Protein AF-A0A8J4YIJ4-F1 (afdb_monomer)

Sequence (238 aa):
MELILASAFKATFGDATSGPDVQLFKRFQKKWPTLIKANATIINDPRLADHDEWKRTTLEALAKAAAMTRDDYRELAELTAKAIKGEVPTTFRKPGAHHYARWMAKAIYTLKMTMFKNEFELTPRELRSLQEMSVFIILIYARAWFEAPLAADAPFNDLTLFHDLHKYRDLNSKISEATVKTFKRHFWYLGTDLVGLALFSDKVTIEEKTKMVEKLAMTRTSTRAMDDSTPRSFFGPL

Nearest PDB structures (foldseek):
  3ugo-assembly1_A  TM=1.774E-01  e=1.409E+00  Thermus aquaticus
  1fyh-assembly2_D  TM=1.716E-01  e=1.936E+00  Homo sapiens
  6n6q-assembly4_D  TM=2.099E-01  e=7.563E+00  Mycobacterium phage Adler
  5i20-assembly4_D  TM=1.631E-01  e=5.759E+00  Ancylobacter novellus DSM 506

Secondary structure (DSSP, 8-state):
-HHHHHHHHHHHH---SS-SHHHHHHHHHHHGGG--GGG------HHHHT-HHHHHHHHHHHHHGGG---HHHHHHHHHHHHHHHT---SS-PPP----TT-HHHHHHHHHHHHHTTTTS---HHHHHHHHHHHHHIIIIIHHHHHHTT-TTTHHHHHHHHHHHHHHGGGT-HHHHHHHHHHHHTTGGGSSHHHHGGGGG-TTS-HHHHHHHHHHHHHHHHHHHHHHTTS--------

Radius of gyration: 22.29 Å; Cα contacts (8 Å, |Δi|>4): 229; chains: 1; bounding box: 71×52×52 Å

Structure (mmCIF, N/CA/C/O backbone):
data_AF-A0A8J4YIJ4-F1
#
_entry.id   AF-A0A8J4YIJ4-F1
#
loop_
_atom_site.group_PDB
_atom_site.id
_atom_site.type_symbol
_atom_site.label_atom_id
_atom_site.label_alt_id
_atom_site.label_comp_id
_atom_site.label_asym_id
_atom_site.label_entity_id
_atom_site.label_seq_id
_atom_site.pdbx_PDB_ins_code
_atom_site.Cartn_x
_atom_site.Cartn_y
_atom_site.Cartn_z
_atom_site.occupancy
_atom_site.B_iso_or_equiv
_atom_site.auth_seq_id
_atom_site.auth_comp_id
_atom_site.auth_asym_id
_atom_site.auth_atom_id
_atom_site.pdbx_PDB_model_num
ATOM 1 N N . MET A 1 1 ? -10.452 5.029 0.294 1.00 85.25 1 MET A N 1
ATOM 2 C CA . MET A 1 1 ? -9.082 4.528 0.019 1.00 85.25 1 MET A CA 1
ATOM 3 C C . MET A 1 1 ? -8.429 5.103 -1.237 1.00 85.25 1 MET A C 1
ATOM 5 O O . MET A 1 1 ? -7.248 5.424 -1.195 1.00 85.25 1 MET A O 1
ATOM 9 N N . GLU A 1 2 ? -9.156 5.291 -2.339 1.00 89.25 2 GLU A N 1
ATOM 10 C CA . GLU A 1 2 ? -8.593 5.815 -3.602 1.00 89.25 2 GLU A CA 1
ATOM 11 C C . GLU A 1 2 ? -7.877 7.169 -3.447 1.00 89.25 2 GLU A C 1
ATOM 13 O O . GLU A 1 2 ? -6.775 7.369 -3.958 1.00 89.25 2 GLU A O 1
ATOM 18 N N . LEU A 1 3 ? -8.479 8.083 -2.678 1.00 90.75 3 LEU A N 1
ATOM 19 C CA . LEU A 1 3 ? -7.946 9.425 -2.424 1.00 90.75 3 LEU A CA 1
ATOM 20 C C . LEU A 1 3 ? -6.651 9.403 -1.604 1.00 90.75 3 LEU A C 1
ATOM 22 O O . LEU A 1 3 ? -5.783 10.247 -1.812 1.00 90.75 3 LEU A O 1
ATOM 26 N N . ILE A 1 4 ? -6.487 8.410 -0.727 1.00 93.12 4 ILE A N 1
ATOM 27 C CA . ILE A 1 4 ? -5.262 8.222 0.057 1.00 93.12 4 ILE A CA 1
ATOM 28 C C . ILE A 1 4 ? -4.112 7.827 -0.867 1.00 93.12 4 ILE A C 1
ATOM 30 O O . ILE A 1 4 ? -3.078 8.490 -0.861 1.00 93.12 4 ILE A O 1
ATOM 34 N N . LEU A 1 5 ? -4.319 6.834 -1.740 1.00 93.81 5 LEU A N 1
ATOM 35 C CA . LEU A 1 5 ? -3.316 6.456 -2.738 1.00 93.81 5 LEU A CA 1
ATOM 36 C C . LEU A 1 5 ? -2.996 7.615 -3.682 1.00 93.81 5 LEU A C 1
ATOM 38 O O . LEU A 1 5 ? -1.833 7.856 -3.988 1.00 93.81 5 LEU A O 1
ATOM 42 N N . ALA A 1 6 ? -4.016 8.340 -4.147 1.00 91.88 6 ALA A N 1
ATOM 43 C CA . ALA A 1 6 ? -3.824 9.482 -5.032 1.00 91.88 6 ALA A CA 1
ATOM 44 C C . ALA A 1 6 ? -3.011 10.600 -4.364 1.00 91.88 6 ALA A C 1
ATOM 46 O O . ALA A 1 6 ? -2.149 11.183 -5.019 1.00 91.88 6 ALA A O 1
ATOM 47 N N . SER A 1 7 ? -3.256 10.868 -3.080 1.00 93.50 7 SER A N 1
ATOM 48 C CA . SER A 1 7 ? -2.512 11.858 -2.304 1.00 93.50 7 SER A CA 1
ATOM 49 C C . SER A 1 7 ? -1.061 11.440 -2.071 1.00 93.50 7 SER A C 1
ATOM 51 O O . SER A 1 7 ? -0.159 12.227 -2.348 1.00 93.50 7 SER A O 1
ATOM 53 N N . ALA A 1 8 ? -0.825 10.187 -1.661 1.00 9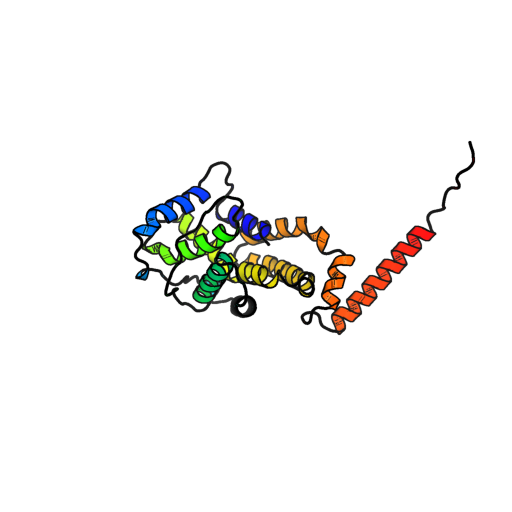5.12 8 ALA A N 1
ATOM 54 C CA . ALA A 1 8 ? 0.522 9.630 -1.532 1.00 95.12 8 ALA A CA 1
ATOM 55 C C . ALA A 1 8 ? 1.284 9.728 -2.859 1.00 95.12 8 ALA A C 1
ATOM 57 O O . ALA A 1 8 ? 2.383 10.266 -2.916 1.00 95.12 8 ALA A O 1
ATOM 58 N N . PHE A 1 9 ? 0.645 9.315 -3.952 1.00 92.50 9 PHE A N 1
ATOM 59 C CA . PHE A 1 9 ? 1.240 9.359 -5.280 1.00 92.50 9 PHE A CA 1
ATOM 60 C C . PHE A 1 9 ? 1.584 10.793 -5.710 1.00 92.50 9 PHE A C 1
ATOM 62 O O . PHE A 1 9 ? 2.699 11.052 -6.151 1.00 92.50 9 PHE A O 1
ATOM 69 N N . LYS A 1 10 ? 0.672 11.755 -5.514 1.00 91.56 10 LYS A N 1
ATOM 70 C CA . LYS A 1 10 ? 0.938 13.178 -5.780 1.00 91.56 10 LYS A CA 1
ATOM 71 C C . LYS A 1 10 ? 2.086 13.713 -4.917 1.00 91.56 10 LYS A C 1
ATOM 73 O O . LYS A 1 10 ? 2.913 14.482 -5.400 1.00 91.56 10 LYS A O 1
ATOM 78 N N . ALA A 1 11 ? 2.165 13.312 -3.650 1.00 93.38 11 ALA A N 1
ATOM 79 C CA . ALA A 1 11 ? 3.263 13.698 -2.772 1.00 93.38 11 ALA A CA 1
ATOM 80 C C . ALA A 1 11 ? 4.607 13.138 -3.266 1.00 93.38 11 ALA A C 1
ATOM 82 O O . ALA A 1 11 ? 5.616 13.841 -3.219 1.00 93.38 11 ALA A O 1
ATOM 83 N N . THR A 1 12 ? 4.632 11.913 -3.784 1.00 93.62 12 THR A N 1
ATOM 84 C CA . THR A 1 12 ? 5.860 11.241 -4.224 1.00 93.62 12 THR A CA 1
ATOM 85 C C . THR A 1 12 ? 6.328 11.672 -5.615 1.00 93.62 12 THR A C 1
ATOM 87 O O . THR A 1 12 ? 7.523 11.889 -5.824 1.00 93.62 12 THR A O 1
ATOM 90 N N . PHE A 1 13 ? 5.407 11.828 -6.565 1.00 88.69 13 PHE A N 1
ATOM 91 C CA . PHE A 1 13 ? 5.734 12.090 -7.969 1.00 88.69 13 PHE A CA 1
ATOM 92 C C . PHE A 1 13 ? 5.550 13.564 -8.382 1.00 88.69 13 PHE A C 1
ATOM 94 O O . PHE A 1 13 ? 6.273 14.055 -9.253 1.00 88.69 13 PHE A O 1
ATOM 101 N N . GLY A 1 14 ? 4.705 14.318 -7.670 1.00 84.81 14 GLY A N 1
ATOM 102 C CA . GLY A 1 14 ? 4.414 15.732 -7.920 1.00 84.81 14 GLY A CA 1
ATOM 103 C C . GLY A 1 14 ? 3.020 15.973 -8.506 1.00 84.81 14 GLY A C 1
ATOM 104 O O . GLY A 1 14 ? 2.208 15.059 -8.641 1.00 84.81 14 GLY A O 1
ATOM 105 N N . ASP A 1 15 ? 2.725 17.236 -8.823 1.00 66.88 15 ASP A N 1
ATOM 106 C CA . ASP A 1 15 ? 1.465 17.620 -9.457 1.00 66.88 15 ASP A CA 1
ATOM 107 C C . ASP A 1 15 ? 1.468 17.312 -10.956 1.00 66.88 15 ASP A C 1
ATOM 109 O O . ASP A 1 15 ? 2.325 17.769 -11.712 1.00 66.88 15 ASP A O 1
ATOM 113 N N . ALA A 1 16 ? 0.464 16.559 -11.401 1.00 58.31 16 ALA A N 1
ATOM 114 C CA . ALA A 1 16 ? 0.255 16.238 -12.803 1.00 58.31 16 ALA A CA 1
ATOM 115 C C . ALA A 1 16 ? -0.533 17.354 -13.505 1.00 58.31 16 ALA A C 1
ATOM 117 O O . ALA A 1 16 ? -1.632 17.127 -14.003 1.00 58.31 16 ALA A O 1
ATOM 118 N N . THR A 1 17 ? 0.007 18.571 -13.550 1.00 46.19 17 THR A N 1
ATOM 119 C CA . THR A 1 17 ? -0.567 19.632 -14.397 1.00 46.19 17 THR A CA 1
ATOM 120 C C . THR A 1 17 ? -0.193 19.444 -15.870 1.00 46.19 17 THR A C 1
ATOM 122 O O . THR A 1 17 ? -0.939 19.864 -16.748 1.00 46.19 17 THR A O 1
ATOM 125 N N . SER A 1 18 ? 0.875 18.690 -16.161 1.00 44.12 18 SER A N 1
ATOM 126 C CA . SER A 1 18 ? 1.225 18.256 -17.521 1.00 44.12 18 SER A CA 1
ATOM 127 C C . SER A 1 18 ? 2.190 17.058 -17.532 1.00 44.12 18 SER A C 1
ATOM 129 O O . SER A 1 18 ? 3.364 17.168 -17.859 1.00 44.12 18 SER A O 1
ATOM 131 N N . GLY A 1 19 ? 1.676 15.873 -17.190 1.00 51.03 19 GLY A N 1
ATOM 132 C CA . GLY A 1 19 ? 2.078 14.615 -17.837 1.00 51.03 19 GLY A CA 1
ATOM 133 C C . GLY A 1 19 ? 3.472 13.983 -17.629 1.00 51.03 19 GLY A C 1
ATOM 134 O O . GLY A 1 19 ? 3.939 13.397 -18.603 1.00 51.03 19 GLY A O 1
ATOM 135 N N . PRO A 1 20 ? 4.123 13.975 -16.450 1.00 49.06 20 PRO A N 1
ATOM 136 C CA . PRO A 1 20 ? 5.262 13.077 -16.205 1.00 49.06 20 PRO A CA 1
ATOM 137 C C . PRO A 1 20 ? 4.835 11.661 -15.759 1.00 49.06 20 PRO A C 1
ATOM 139 O O . PRO A 1 20 ? 5.331 10.675 -16.298 1.00 49.06 20 PRO A O 1
ATOM 142 N N . ASP A 1 21 ? 3.840 11.516 -14.879 1.00 58.00 21 ASP A N 1
ATOM 143 C CA . ASP A 1 21 ? 3.486 10.206 -14.287 1.00 58.00 21 ASP A CA 1
ATOM 144 C C . ASP A 1 21 ? 2.769 9.277 -15.269 1.00 58.00 21 ASP A C 1
ATOM 146 O O . ASP A 1 21 ? 3.079 8.092 -15.404 1.00 58.00 21 ASP A O 1
ATOM 150 N N . VAL A 1 22 ? 1.849 9.855 -16.045 1.00 66.62 22 VAL A N 1
ATOM 151 C CA . VAL A 1 22 ? 1.235 9.181 -17.192 1.00 66.62 22 VAL A CA 1
ATOM 152 C C . VAL A 1 22 ? 2.310 8.812 -18.217 1.00 66.62 22 VAL A C 1
ATOM 154 O O . VAL A 1 22 ? 2.185 7.793 -18.892 1.00 66.62 22 VAL A O 1
ATOM 157 N N . GLN A 1 23 ? 3.382 9.600 -18.339 1.00 81.62 23 GLN A N 1
ATOM 158 C CA . GLN A 1 23 ? 4.464 9.288 -19.268 1.00 81.62 23 GLN A CA 1
ATOM 159 C C . GLN A 1 23 ? 5.373 8.171 -18.779 1.00 81.62 23 GLN A C 1
ATOM 161 O O . GLN A 1 23 ? 5.741 7.329 -19.597 1.00 81.62 23 GLN A O 1
ATOM 166 N N . LEU A 1 24 ? 5.661 8.086 -17.481 1.00 88.94 24 LEU A N 1
ATOM 167 C CA . LEU A 1 24 ? 6.388 6.955 -16.911 1.00 88.94 24 LEU A CA 1
ATOM 168 C C . LEU A 1 24 ? 5.633 5.640 -17.167 1.00 88.94 24 LEU A C 1
ATOM 170 O O . LEU A 1 24 ? 6.203 4.679 -17.685 1.00 88.94 24 LEU A O 1
ATOM 174 N N . PHE A 1 25 ? 4.317 5.623 -16.929 1.00 90.69 25 PHE A N 1
ATOM 175 C CA . PHE A 1 25 ? 3.481 4.446 -17.189 1.00 90.69 25 PHE A CA 1
ATOM 176 C C . PHE A 1 25 ? 3.393 4.109 -18.684 1.00 90.69 25 PHE A C 1
ATOM 178 O O . PHE A 1 25 ? 3.475 2.936 -19.055 1.00 90.69 25 PHE A O 1
ATOM 185 N N . LYS A 1 26 ? 3.291 5.116 -19.563 1.00 89.88 26 LYS A N 1
ATOM 186 C CA . LYS A 1 26 ? 3.341 4.922 -21.025 1.00 89.88 26 LYS A CA 1
ATOM 187 C C . LYS A 1 26 ? 4.687 4.367 -21.488 1.00 89.88 26 LYS A C 1
ATOM 189 O O . LYS A 1 26 ? 4.703 3.460 -22.317 1.00 89.88 26 LYS A O 1
ATOM 194 N N . ARG A 1 27 ? 5.808 4.881 -20.969 1.00 93.25 27 ARG A N 1
ATOM 195 C CA . ARG A 1 27 ? 7.161 4.370 -21.257 1.00 93.25 27 ARG A CA 1
ATOM 196 C C . ARG A 1 27 ? 7.269 2.905 -20.858 1.00 93.25 27 ARG A C 1
ATOM 198 O O . ARG A 1 27 ? 7.698 2.089 -21.669 1.00 93.25 27 ARG A O 1
ATOM 205 N N . PHE A 1 28 ? 6.788 2.563 -19.666 1.00 94.31 28 PHE A N 1
ATOM 206 C CA . PHE A 1 28 ? 6.785 1.184 -19.193 1.00 94.31 28 PHE A CA 1
ATOM 207 C C . PHE A 1 28 ? 5.907 0.268 -20.058 1.00 94.31 28 PHE A C 1
ATOM 209 O O . PHE A 1 28 ? 6.345 -0.810 -20.450 1.00 94.31 28 PHE A O 1
ATOM 216 N N . GLN A 1 29 ? 4.705 0.708 -20.453 1.00 93.44 29 GLN A N 1
ATOM 217 C CA . GLN A 1 29 ? 3.853 -0.047 -21.384 1.00 93.44 29 GLN A CA 1
ATOM 218 C C . GLN A 1 29 ? 4.524 -0.293 -22.737 1.00 93.44 29 GLN A C 1
ATOM 220 O O . GLN A 1 29 ? 4.428 -1.397 -23.268 1.00 93.44 29 GLN A O 1
ATOM 225 N N . LYS A 1 30 ? 5.198 0.721 -23.295 1.00 93.88 30 LYS A N 1
ATOM 226 C CA . LYS A 1 30 ? 5.927 0.599 -24.566 1.00 93.88 30 LYS A CA 1
ATOM 227 C C . LYS A 1 30 ? 7.108 -0.363 -24.453 1.00 93.88 30 LYS A C 1
ATOM 229 O O . LYS A 1 30 ? 7.349 -1.126 -25.380 1.00 93.88 30 LYS A O 1
ATOM 234 N N . LYS A 1 31 ? 7.818 -0.350 -23.321 1.00 95.12 31 LYS A N 1
ATOM 235 C CA . LYS A 1 31 ? 8.929 -1.271 -23.046 1.00 95.12 31 LYS A CA 1
ATOM 236 C C . LYS A 1 31 ? 8.443 -2.694 -22.741 1.00 95.12 31 LYS A C 1
ATOM 238 O O . LYS A 1 31 ? 9.170 -3.643 -22.997 1.00 95.12 31 LYS A O 1
ATOM 243 N N . TRP A 1 32 ? 7.211 -2.873 -22.257 1.00 95.62 32 TRP A N 1
ATOM 244 C CA . TRP A 1 32 ? 6.685 -4.166 -21.802 1.00 95.62 32 TRP A CA 1
ATOM 245 C C . TRP A 1 32 ? 6.962 -5.370 -22.722 1.00 95.62 32 TRP A C 1
ATOM 247 O O . TRP A 1 32 ? 7.377 -6.408 -22.199 1.00 95.62 32 TRP A O 1
ATOM 257 N N . PRO A 1 33 ? 6.771 -5.294 -24.057 1.00 95.31 33 PRO A N 1
ATOM 258 C CA . PRO A 1 33 ? 7.029 -6.429 -24.942 1.00 95.31 33 PRO A CA 1
ATOM 259 C C . PRO A 1 33 ? 8.495 -6.879 -24.941 1.00 95.31 33 PRO A C 1
ATOM 261 O O . PRO A 1 33 ? 8.749 -8.064 -25.117 1.00 95.31 33 PRO A O 1
ATOM 264 N N . THR A 1 34 ? 9.438 -5.964 -24.690 1.00 95.31 34 THR A N 1
ATOM 265 C CA . THR A 1 34 ? 10.886 -6.219 -24.759 1.00 95.31 34 THR A CA 1
ATOM 266 C C . THR A 1 34 ? 11.535 -6.511 -23.407 1.00 95.31 34 THR A C 1
ATOM 268 O O . THR A 1 34 ? 12.684 -6.931 -23.384 1.00 95.31 34 THR A O 1
ATOM 271 N N . LEU A 1 35 ? 10.825 -6.325 -22.286 1.00 94.06 35 LEU A N 1
ATOM 272 C CA . LEU A 1 35 ? 11.342 -6.675 -20.955 1.00 94.06 35 LEU A CA 1
ATOM 273 C C . LEU A 1 35 ? 11.605 -8.181 -20.838 1.00 94.06 35 LEU A C 1
ATOM 275 O O . LEU A 1 35 ? 10.737 -8.981 -21.207 1.00 94.06 35 LEU A O 1
ATOM 279 N N . ILE A 1 36 ? 12.719 -8.575 -20.225 1.00 93.50 36 ILE A N 1
ATOM 280 C CA . ILE A 1 36 ? 12.977 -9.972 -19.867 1.00 93.50 36 ILE A CA 1
ATOM 281 C C . ILE A 1 36 ? 12.341 -10.242 -18.498 1.00 93.50 36 ILE A C 1
ATOM 283 O O . ILE A 1 36 ? 12.790 -9.740 -17.473 1.00 93.50 36 ILE A O 1
ATOM 287 N N . LYS A 1 37 ? 11.256 -11.030 -18.459 1.00 93.19 37 LYS A N 1
ATOM 288 C CA . LYS A 1 37 ? 10.438 -11.211 -17.238 1.00 93.19 37 LYS A CA 1
ATOM 289 C C . LYS A 1 37 ? 11.200 -11.942 -16.130 1.00 93.19 37 LYS A C 1
ATOM 291 O O . LYS A 1 37 ? 10.989 -11.643 -14.961 1.00 93.19 37 LYS A O 1
ATOM 296 N N . ALA A 1 38 ? 12.118 -12.829 -16.514 1.00 91.44 38 ALA A N 1
ATOM 297 C CA . ALA A 1 38 ? 13.009 -13.534 -15.598 1.00 91.44 38 ALA A CA 1
ATOM 298 C C . ALA A 1 38 ? 13.994 -12.605 -14.861 1.00 91.44 38 ALA A C 1
ATOM 300 O O . ALA A 1 38 ? 14.476 -12.971 -13.797 1.00 91.44 38 ALA A O 1
ATOM 301 N N . ASN A 1 39 ? 14.245 -11.396 -15.381 1.00 93.62 39 ASN A N 1
ATOM 302 C CA . ASN A 1 39 ? 15.150 -10.419 -14.766 1.00 93.62 39 ASN A CA 1
ATOM 303 C C . ASN A 1 39 ? 14.438 -9.508 -13.749 1.00 93.62 39 ASN A C 1
ATOM 305 O O . ASN A 1 39 ? 15.032 -8.553 -13.244 1.00 93.62 39 ASN A O 1
ATOM 309 N N . ALA A 1 40 ? 13.162 -9.771 -13.446 1.00 95.44 40 ALA A N 1
ATOM 310 C CA . ALA A 1 40 ? 12.476 -9.098 -12.356 1.00 95.44 40 ALA A CA 1
ATOM 311 C C . ALA A 1 40 ? 13.191 -9.375 -11.026 1.00 95.44 40 ALA A C 1
ATOM 313 O O . ALA A 1 40 ? 13.595 -10.495 -10.726 1.00 95.44 40 ALA A O 1
ATOM 314 N N . THR A 1 41 ? 13.325 -8.332 -10.218 1.00 95.44 41 THR A N 1
ATOM 315 C CA . THR A 1 41 ? 14.013 -8.375 -8.929 1.00 95.44 41 THR A CA 1
ATOM 316 C C . THR A 1 41 ? 13.033 -8.265 -7.776 1.00 95.44 41 THR A C 1
ATOM 318 O O . THR A 1 41 ? 11.946 -7.697 -7.903 1.00 95.44 41 THR A O 1
ATOM 321 N N . ILE A 1 42 ? 13.440 -8.796 -6.626 1.00 94.00 42 ILE A N 1
ATOM 322 C CA . ILE A 1 42 ? 12.733 -8.602 -5.364 1.00 94.00 42 ILE A CA 1
ATOM 323 C C . ILE A 1 42 ? 12.767 -7.110 -5.010 1.00 94.00 42 ILE A C 1
ATOM 325 O O . ILE A 1 42 ? 13.788 -6.434 -5.187 1.00 94.00 42 ILE A O 1
ATOM 329 N N . ILE A 1 43 ? 11.663 -6.594 -4.467 1.00 94.31 43 ILE A N 1
ATOM 330 C CA . ILE A 1 43 ? 11.635 -5.257 -3.869 1.00 94.31 43 ILE A CA 1
ATOM 331 C C . ILE A 1 43 ? 12.387 -5.322 -2.536 1.00 94.31 43 ILE A C 1
ATOM 333 O O . ILE A 1 43 ? 11.805 -5.573 -1.488 1.00 94.31 43 ILE A O 1
ATOM 337 N N . ASN A 1 44 ? 13.702 -5.130 -2.604 1.00 87.75 44 ASN A N 1
ATOM 338 C CA . ASN A 1 44 ? 14.573 -5.081 -1.438 1.00 87.75 44 ASN A CA 1
ATOM 339 C C . ASN A 1 44 ? 14.782 -3.619 -1.017 1.00 87.75 44 ASN A C 1
ATOM 341 O O . ASN A 1 44 ? 15.626 -2.920 -1.583 1.00 87.75 44 ASN A O 1
ATOM 345 N N . ASP A 1 45 ? 13.959 -3.149 -0.081 1.00 91.62 45 ASP A N 1
ATOM 346 C CA . ASP A 1 45 ? 14.088 -1.837 0.555 1.00 91.62 45 ASP A CA 1
ATOM 347 C C . ASP A 1 45 ? 14.293 -2.046 2.064 1.00 91.62 45 ASP A C 1
ATOM 349 O O . ASP A 1 45 ? 13.460 -2.722 2.673 1.00 91.62 45 ASP A O 1
ATOM 353 N N . PRO A 1 46 ? 15.356 -1.492 2.680 1.00 91.00 46 PRO A N 1
ATOM 354 C CA . PRO A 1 46 ? 15.653 -1.703 4.099 1.00 91.00 46 PRO A CA 1
ATOM 355 C C . PRO A 1 46 ? 14.485 -1.364 5.024 1.00 91.00 46 PRO A C 1
ATOM 357 O O . PRO A 1 46 ? 14.274 -2.047 6.018 1.00 91.00 46 PRO A O 1
ATOM 360 N N . ARG A 1 47 ? 13.655 -0.381 4.651 1.00 92.25 47 ARG A N 1
ATOM 361 C CA . ARG A 1 47 ? 12.479 0.013 5.437 1.00 92.25 47 ARG A CA 1
ATOM 362 C C . ARG A 1 47 ? 11.452 -1.111 5.554 1.00 92.25 47 ARG A C 1
ATOM 364 O O . ARG A 1 47 ? 10.655 -1.107 6.475 1.00 92.25 47 ARG A O 1
ATOM 371 N N . LEU A 1 48 ? 11.434 -2.082 4.642 1.00 91.44 48 LEU A N 1
ATOM 372 C CA . LEU A 1 48 ? 10.545 -3.240 4.758 1.00 91.44 48 LEU A CA 1
ATOM 373 C C . LEU A 1 48 ? 11.041 -4.251 5.802 1.00 91.44 48 LEU A C 1
ATOM 375 O O . LEU A 1 48 ? 10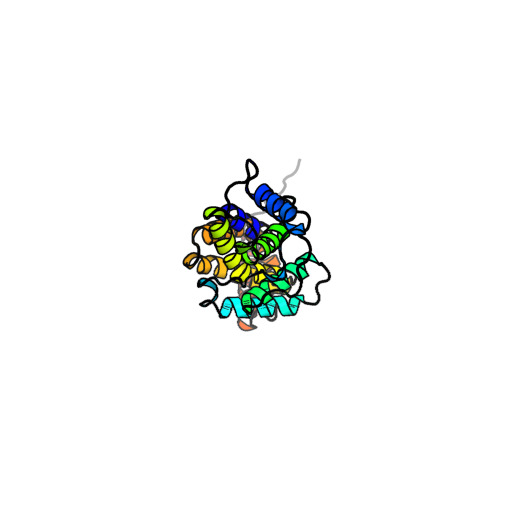.234 -5.026 6.315 1.00 91.44 48 LEU A O 1
ATOM 379 N N . ALA A 1 49 ? 12.339 -4.279 6.117 1.00 87.06 49 ALA A N 1
ATOM 380 C CA . ALA A 1 49 ? 12.896 -5.240 7.065 1.00 87.06 49 ALA A CA 1
ATOM 381 C C . ALA A 1 49 ? 12.339 -5.010 8.478 1.00 87.06 49 ALA A C 1
ATOM 383 O O . ALA A 1 49 ? 11.861 -5.961 9.088 1.00 87.06 49 ALA A O 1
ATOM 384 N N . ASP A 1 50 ? 12.265 -3.752 8.913 1.00 87.69 50 ASP A N 1
ATOM 385 C CA . ASP A 1 50 ? 11.993 -3.372 10.308 1.00 87.69 50 ASP A CA 1
ATOM 386 C C . ASP A 1 50 ? 10.497 -3.292 10.682 1.00 87.69 50 ASP A C 1
ATOM 388 O O . ASP A 1 50 ? 10.141 -2.910 11.797 1.00 87.69 50 ASP A O 1
ATOM 392 N N . HIS A 1 51 ? 9.588 -3.642 9.766 1.00 93.44 51 HIS A N 1
ATOM 393 C CA . HIS A 1 51 ? 8.140 -3.469 9.954 1.00 93.44 51 HIS A CA 1
ATOM 394 C C . HIS A 1 51 ? 7.349 -4.778 9.855 1.00 93.44 51 HIS A C 1
ATOM 396 O O . HIS A 1 51 ? 6.410 -4.911 9.064 1.00 93.44 51 HIS A O 1
ATOM 402 N N . ASP A 1 52 ? 7.720 -5.758 10.680 1.00 93.50 52 ASP A N 1
ATOM 403 C CA . ASP A 1 52 ? 7.088 -7.084 10.722 1.00 93.50 52 ASP A CA 1
ATOM 404 C C . ASP A 1 52 ? 5.591 -7.043 11.032 1.00 93.50 52 ASP A C 1
ATOM 406 O O . ASP A 1 52 ? 4.819 -7.778 10.417 1.00 93.50 52 ASP A O 1
ATOM 410 N N . GLU A 1 53 ? 5.148 -6.149 11.917 1.00 94.62 53 GLU A N 1
ATOM 411 C CA . GLU A 1 53 ? 3.728 -6.024 12.259 1.00 94.62 53 GLU A CA 1
ATOM 412 C C . GLU A 1 53 ? 2.878 -5.573 11.058 1.00 94.62 53 GLU A C 1
ATOM 414 O O . GLU A 1 53 ? 1.855 -6.193 10.744 1.00 94.62 53 GLU A O 1
ATOM 419 N N . TRP A 1 54 ? 3.315 -4.538 10.333 1.00 96.81 54 TRP A N 1
ATOM 420 C CA . TRP A 1 54 ? 2.630 -4.072 9.122 1.00 96.81 54 TRP A CA 1
ATOM 421 C C . TRP A 1 54 ? 2.672 -5.113 8.004 1.00 96.81 54 TRP A C 1
ATOM 423 O O . TRP A 1 54 ? 1.660 -5.342 7.338 1.00 96.81 54 TRP A O 1
ATOM 433 N N . LYS A 1 55 ? 3.800 -5.811 7.825 1.00 96.62 55 LYS A N 1
ATOM 434 C CA . LYS A 1 55 ? 3.901 -6.923 6.866 1.00 96.62 55 LYS A CA 1
ATOM 435 C C . LYS A 1 55 ? 2.926 -8.052 7.209 1.00 96.62 55 LYS A C 1
ATOM 437 O O . LYS A 1 55 ? 2.191 -8.506 6.332 1.00 96.62 55 LYS A O 1
ATOM 442 N N . ARG A 1 56 ? 2.882 -8.483 8.474 1.00 96.50 56 ARG A N 1
ATOM 443 C CA . ARG A 1 56 ? 2.002 -9.561 8.954 1.00 96.50 56 ARG A CA 1
ATOM 444 C C . ARG A 1 56 ? 0.531 -9.212 8.745 1.00 96.50 56 ARG A C 1
ATOM 446 O O . ARG A 1 56 ? -0.186 -9.965 8.094 1.00 96.50 56 ARG A O 1
ATOM 453 N N . THR A 1 57 ? 0.098 -8.055 9.240 1.00 95.25 57 THR A N 1
ATOM 454 C CA . THR A 1 57 ? -1.302 -7.607 9.115 1.00 95.25 57 THR A CA 1
ATOM 455 C C . THR A 1 57 ? -1.710 -7.388 7.658 1.00 95.25 57 THR A C 1
ATOM 457 O O . THR A 1 57 ? -2.839 -7.695 7.276 1.00 95.25 57 THR A O 1
ATOM 460 N N . THR A 1 58 ? -0.783 -6.942 6.804 1.00 96.62 58 THR A N 1
ATOM 461 C CA . THR A 1 58 ? -1.020 -6.879 5.358 1.00 96.62 58 THR A CA 1
ATOM 462 C C . THR A 1 58 ? -1.252 -8.269 4.776 1.00 96.62 58 THR A C 1
ATOM 464 O O . THR A 1 58 ? -2.258 -8.471 4.104 1.00 96.62 58 THR A O 1
ATOM 467 N N . LEU A 1 59 ? -0.386 -9.251 5.050 1.00 95.88 59 LEU A N 1
ATOM 468 C CA . LEU A 1 59 ? -0.569 -10.624 4.557 1.00 95.88 59 LEU A CA 1
ATOM 469 C C . LEU A 1 59 ? -1.896 -11.246 5.020 1.00 95.88 59 LEU A C 1
ATOM 471 O O . LEU A 1 59 ? -2.556 -11.920 4.229 1.00 95.88 59 LEU A O 1
ATOM 475 N N . GLU A 1 60 ? -2.313 -10.989 6.261 1.00 93.50 60 GLU A N 1
ATOM 476 C CA . GLU A 1 60 ? -3.609 -11.431 6.793 1.00 93.50 60 GLU A CA 1
ATOM 477 C C . GLU A 1 60 ? -4.787 -10.830 6.014 1.00 93.50 60 GLU A C 1
ATOM 479 O O . GLU A 1 60 ? -5.718 -11.552 5.645 1.00 93.50 60 GLU A O 1
ATOM 484 N N . ALA A 1 61 ? -4.738 -9.531 5.706 1.00 92.19 61 ALA A N 1
ATOM 485 C CA . ALA A 1 61 ? -5.752 -8.870 4.885 1.00 92.19 61 ALA A CA 1
ATOM 486 C C . ALA A 1 61 ? -5.794 -9.439 3.455 1.00 92.19 61 ALA A C 1
ATOM 488 O O . ALA A 1 61 ? -6.873 -9.712 2.924 1.00 92.19 61 ALA A O 1
ATOM 489 N N . LEU A 1 62 ? -4.627 -9.686 2.847 1.00 92.38 62 LEU A N 1
ATOM 490 C CA . LEU A 1 62 ? -4.523 -10.286 1.512 1.00 92.38 62 LEU A CA 1
ATOM 491 C C . LEU A 1 62 ? -5.115 -11.700 1.462 1.00 92.38 62 LEU A C 1
ATOM 493 O O . LEU A 1 62 ? -5.798 -12.043 0.499 1.00 92.38 62 LEU A O 1
ATOM 497 N N . ALA A 1 63 ? -4.883 -12.513 2.496 1.00 89.31 63 ALA A N 1
ATOM 498 C CA . ALA A 1 63 ? -5.412 -13.873 2.576 1.00 89.31 63 ALA A CA 1
ATOM 499 C C . ALA A 1 63 ? -6.949 -13.890 2.627 1.00 89.31 63 ALA A C 1
ATOM 501 O O . ALA A 1 63 ? -7.580 -14.679 1.925 1.00 89.31 63 ALA A O 1
ATOM 502 N N . LYS A 1 64 ? -7.561 -12.973 3.389 1.00 80.81 64 LYS A N 1
ATOM 503 C CA . LYS A 1 64 ? -9.027 -12.813 3.447 1.00 80.81 64 LYS A CA 1
ATOM 504 C C . LYS A 1 64 ? -9.613 -12.352 2.110 1.00 80.81 64 LYS A C 1
ATOM 506 O O . LYS A 1 64 ? -10.722 -12.737 1.749 1.00 80.81 64 LYS A O 1
ATOM 511 N N . ALA A 1 65 ? -8.852 -11.572 1.346 1.00 75.38 65 ALA A N 1
ATOM 512 C CA . ALA A 1 65 ? -9.245 -11.078 0.032 1.00 75.38 65 ALA A CA 1
ATOM 513 C C . ALA A 1 65 ? -9.066 -12.093 -1.116 1.00 75.38 65 ALA A C 1
ATOM 515 O O . ALA A 1 65 ? -9.427 -11.791 -2.254 1.00 75.38 65 ALA A O 1
ATOM 516 N N . ALA A 1 66 ? -8.558 -13.306 -0.861 1.00 66.12 66 ALA A N 1
ATOM 517 C CA . ALA A 1 66 ? -8.308 -14.309 -1.904 1.00 66.12 66 ALA A CA 1
ATOM 518 C C . ALA A 1 66 ? -9.570 -14.711 -2.704 1.00 66.12 66 ALA A C 1
ATOM 520 O O . ALA A 1 66 ? -9.464 -15.126 -3.860 1.00 66.12 66 ALA A O 1
ATOM 521 N N . ALA A 1 67 ? -10.760 -14.527 -2.119 1.00 69.88 67 ALA A N 1
ATOM 522 C CA . ALA A 1 67 ? -12.055 -14.777 -2.755 1.00 69.88 67 ALA A CA 1
ATOM 523 C C . ALA A 1 67 ? -12.505 -13.679 -3.745 1.00 69.88 67 ALA A C 1
ATOM 525 O O . ALA A 1 67 ? -13.538 -13.826 -4.399 1.00 69.88 67 ALA A O 1
ATOM 526 N N . MET A 1 68 ? -11.767 -12.570 -3.879 1.00 71.06 68 MET A N 1
ATOM 527 C CA . MET A 1 68 ? -12.140 -11.484 -4.788 1.00 71.06 68 MET A CA 1
ATOM 528 C C . MET A 1 68 ? -12.095 -11.924 -6.260 1.00 71.06 68 MET A C 1
ATOM 530 O O . MET A 1 68 ? -11.180 -12.623 -6.702 1.00 71.06 68 MET A O 1
ATOM 534 N N . THR A 1 69 ? -13.075 -11.472 -7.046 1.00 66.88 69 THR A N 1
ATOM 535 C CA . THR A 1 69 ? -13.243 -11.854 -8.460 1.00 66.88 69 THR A CA 1
ATOM 536 C C . THR A 1 69 ? -12.506 -10.940 -9.439 1.00 66.88 69 THR A C 1
ATOM 538 O O . THR A 1 69 ? -12.230 -11.352 -10.561 1.00 66.88 69 THR A O 1
ATOM 541 N N . ARG A 1 70 ? -12.162 -9.711 -9.037 1.00 83.69 70 ARG A N 1
ATOM 542 C CA . ARG A 1 70 ? -11.592 -8.697 -9.935 1.00 83.69 70 ARG A CA 1
ATOM 543 C C . ARG A 1 70 ? -10.078 -8.872 -10.119 1.00 83.69 70 ARG A C 1
ATOM 545 O O . ARG A 1 70 ? -9.323 -8.903 -9.148 1.00 83.69 70 ARG A O 1
ATOM 552 N N . ASP A 1 71 ? -9.632 -8.929 -11.373 1.00 85.81 71 ASP A N 1
ATOM 553 C CA . ASP A 1 71 ? -8.248 -9.285 -11.721 1.00 85.81 71 ASP A CA 1
ATOM 554 C C . ASP A 1 71 ? -7.179 -8.282 -11.269 1.00 85.81 71 ASP A C 1
ATOM 556 O O . ASP A 1 71 ? -6.085 -8.691 -10.886 1.00 85.81 71 ASP A O 1
ATOM 560 N N . ASP A 1 72 ? -7.459 -6.976 -11.288 1.00 87.62 72 ASP A N 1
ATOM 561 C CA . ASP A 1 72 ? -6.496 -5.960 -10.832 1.00 87.62 72 ASP A CA 1
ATOM 562 C C . ASP A 1 72 ? -6.282 -6.015 -9.310 1.00 87.62 72 ASP A C 1
ATOM 564 O O . ASP A 1 72 ? -5.170 -5.800 -8.832 1.00 87.62 72 ASP A O 1
ATOM 568 N N . TYR A 1 73 ? -7.309 -6.377 -8.542 1.00 89.69 73 TYR A N 1
ATOM 569 C CA . TYR A 1 73 ? -7.185 -6.609 -7.103 1.00 89.69 73 TYR A CA 1
ATOM 570 C C . TYR A 1 73 ? -6.357 -7.858 -6.825 1.00 89.69 73 TYR A C 1
ATOM 572 O O . TYR A 1 73 ? -5.449 -7.816 -5.998 1.00 89.69 73 TYR A O 1
ATOM 580 N N . ARG A 1 74 ? -6.608 -8.940 -7.570 1.00 89.25 74 ARG A N 1
ATOM 581 C CA . ARG A 1 74 ? -5.796 -10.159 -7.495 1.00 89.25 74 ARG A CA 1
ATOM 582 C C . ARG A 1 74 ? -4.330 -9.865 -7.806 1.00 89.25 74 ARG A C 1
ATOM 584 O O . ARG A 1 74 ? -3.449 -10.297 -7.073 1.00 89.25 74 ARG A O 1
ATOM 591 N N . GLU A 1 75 ? -4.071 -9.080 -8.848 1.00 92.00 75 GLU A N 1
ATOM 592 C CA . GLU A 1 75 ? -2.714 -8.687 -9.211 1.00 92.00 75 GLU A CA 1
ATOM 593 C C . GLU A 1 75 ? -2.031 -7.848 -8.128 1.00 92.00 75 GLU A C 1
ATOM 595 O O . GLU A 1 75 ? -0.886 -8.138 -7.785 1.00 92.00 75 GLU A O 1
ATOM 600 N N . LEU A 1 76 ? -2.704 -6.837 -7.566 1.00 93.81 76 LEU A N 1
ATOM 601 C CA . LEU A 1 76 ? -2.123 -6.071 -6.462 1.00 93.81 76 LEU A CA 1
ATOM 602 C C . LEU A 1 76 ? -1.802 -6.988 -5.272 1.00 93.81 76 LEU A C 1
ATOM 604 O O . LEU A 1 76 ? -0.709 -6.895 -4.720 1.00 93.81 76 LEU A O 1
ATOM 608 N N . ALA A 1 77 ? -2.725 -7.879 -4.898 1.00 93.31 77 ALA A N 1
ATOM 609 C CA . ALA A 1 77 ? -2.529 -8.803 -3.786 1.00 93.31 77 ALA A CA 1
ATOM 610 C C . ALA A 1 77 ? -1.322 -9.725 -4.010 1.00 93.31 77 ALA A C 1
ATOM 612 O O . ALA A 1 77 ? -0.471 -9.854 -3.131 1.00 93.31 77 ALA A O 1
ATOM 613 N N . GLU A 1 78 ? -1.213 -10.324 -5.197 1.00 92.75 78 GLU A N 1
ATOM 614 C CA . GLU A 1 78 ? -0.090 -11.187 -5.573 1.00 92.75 78 GLU A CA 1
ATOM 615 C C . GLU A 1 78 ? 1.243 -10.425 -5.524 1.00 92.75 78 GLU A C 1
ATOM 617 O O . GLU A 1 78 ? 2.194 -10.897 -4.900 1.00 92.75 78 GLU A O 1
ATOM 622 N N . LEU A 1 79 ? 1.316 -9.233 -6.128 1.00 95.62 79 LEU A N 1
ATOM 623 C CA . LEU A 1 79 ? 2.537 -8.421 -6.152 1.00 95.62 79 LEU A CA 1
ATOM 624 C C . LEU A 1 79 ? 2.968 -7.995 -4.745 1.00 95.62 79 LEU A C 1
ATOM 626 O O . LEU A 1 79 ? 4.149 -8.104 -4.414 1.00 95.62 79 LEU A O 1
ATOM 630 N N . THR A 1 80 ? 2.028 -7.544 -3.910 1.00 96.19 80 THR A N 1
ATOM 631 C CA . THR A 1 80 ? 2.322 -7.149 -2.528 1.00 96.19 80 THR A CA 1
ATOM 632 C C . THR A 1 80 ? 2.760 -8.346 -1.688 1.00 96.19 80 THR A C 1
ATOM 634 O O . THR A 1 80 ? 3.767 -8.256 -0.989 1.00 96.19 80 THR A O 1
ATOM 637 N N . ALA A 1 81 ? 2.067 -9.486 -1.779 1.00 95.19 81 ALA A N 1
ATOM 638 C CA . ALA A 1 81 ? 2.437 -10.688 -1.033 1.00 95.19 81 ALA A CA 1
ATOM 639 C C . ALA A 1 81 ? 3.842 -11.177 -1.408 1.00 95.19 81 ALA A C 1
ATOM 641 O O . ALA A 1 81 ? 4.630 -11.514 -0.526 1.00 95.19 81 ALA A O 1
ATOM 642 N N . LYS A 1 82 ? 4.173 -11.184 -2.705 1.00 94.56 82 LYS A N 1
ATOM 643 C CA . LYS A 1 82 ? 5.505 -11.553 -3.201 1.00 94.56 82 LYS A CA 1
ATOM 644 C C . LYS A 1 82 ? 6.577 -10.580 -2.712 1.00 94.56 82 LYS A C 1
ATOM 646 O O . LYS A 1 82 ? 7.609 -11.027 -2.224 1.00 94.56 82 LYS A O 1
ATOM 651 N N . ALA A 1 83 ? 6.301 -9.275 -2.738 1.00 95.44 83 ALA A N 1
ATOM 652 C CA . ALA A 1 83 ? 7.221 -8.272 -2.209 1.00 95.44 83 ALA A CA 1
ATOM 653 C C . ALA A 1 83 ? 7.514 -8.475 -0.711 1.00 95.44 83 ALA A C 1
ATOM 655 O O . ALA A 1 83 ? 8.674 -8.439 -0.316 1.00 95.44 83 ALA A O 1
ATOM 656 N N . ILE A 1 84 ? 6.492 -8.759 0.108 1.00 95.88 84 ILE A N 1
ATOM 657 C CA . ILE A 1 84 ? 6.663 -9.029 1.548 1.00 95.88 84 ILE A CA 1
ATOM 658 C C . ILE A 1 84 ? 7.464 -10.314 1.791 1.00 95.88 84 ILE A C 1
ATOM 660 O O . ILE A 1 84 ? 8.314 -10.348 2.676 1.00 95.88 84 ILE A O 1
ATOM 664 N N . LYS A 1 85 ? 7.202 -11.368 1.011 1.00 93.69 85 LYS A N 1
ATOM 665 C CA . LYS A 1 85 ? 7.874 -12.671 1.145 1.00 93.69 85 LYS A CA 1
ATOM 666 C C . LYS A 1 85 ? 9.295 -12.696 0.580 1.00 93.69 85 LYS A C 1
ATOM 668 O O . LYS A 1 85 ? 9.965 -13.715 0.686 1.00 93.69 85 LYS A O 1
ATOM 673 N N . GLY A 1 86 ? 9.754 -11.606 -0.035 1.00 92.56 86 GLY A N 1
ATOM 674 C CA . GLY A 1 86 ? 11.046 -11.585 -0.713 1.00 92.56 86 GLY A CA 1
ATOM 675 C C . GLY A 1 86 ? 11.072 -12.491 -1.947 1.00 92.56 86 GLY A C 1
ATOM 676 O O . GLY A 1 86 ? 12.095 -13.084 -2.265 1.00 92.56 86 GLY A O 1
ATOM 677 N N . GLU A 1 87 ? 9.942 -12.628 -2.636 1.00 92.12 87 GLU A N 1
ATOM 678 C CA . GLU A 1 87 ? 9.784 -13.494 -3.800 1.00 92.12 87 GLU A CA 1
ATOM 679 C C . GLU A 1 87 ? 9.542 -12.667 -5.067 1.00 92.12 87 GLU A C 1
ATOM 681 O O . GLU A 1 87 ? 8.959 -11.580 -5.036 1.00 92.12 87 GLU A O 1
ATOM 686 N N . VAL A 1 88 ? 9.934 -13.216 -6.215 1.00 89.06 88 VAL A N 1
ATOM 687 C CA . VAL A 1 88 ? 9.576 -12.664 -7.526 1.00 89.06 88 VAL A CA 1
ATOM 688 C C . VAL A 1 88 ? 8.323 -13.384 -8.042 1.00 89.06 88 VAL A C 1
ATOM 690 O O . VAL A 1 88 ? 8.234 -14.612 -7.936 1.00 89.06 88 VAL A O 1
ATOM 693 N N . PRO A 1 89 ? 7.327 -12.665 -8.591 1.00 87.50 89 PRO A N 1
ATOM 694 C CA . PRO A 1 89 ? 6.208 -13.290 -9.286 1.00 87.50 89 PRO A CA 1
ATOM 695 C C . PRO A 1 89 ? 6.678 -14.228 -10.407 1.00 87.50 89 PRO A C 1
ATOM 697 O O . PRO A 1 89 ? 7.518 -13.863 -11.225 1.00 87.50 89 PRO A O 1
ATOM 700 N N . THR A 1 90 ? 6.099 -15.429 -10.476 1.00 79.38 90 THR A N 1
ATOM 701 C CA . THR A 1 90 ? 6.408 -16.415 -11.530 1.00 79.38 90 THR A CA 1
ATOM 702 C C . THR A 1 90 ? 5.885 -15.981 -12.894 1.00 79.38 90 THR A C 1
ATOM 704 O O . THR A 1 90 ? 6.456 -16.311 -13.929 1.00 79.38 90 THR A O 1
ATOM 707 N N . THR A 1 91 ? 4.793 -15.220 -12.898 1.00 86.88 91 THR A N 1
ATOM 708 C CA . THR A 1 91 ? 4.214 -14.611 -14.088 1.00 86.88 91 THR A CA 1
ATOM 709 C C . THR A 1 91 ? 3.797 -13.186 -13.763 1.00 86.88 91 THR A C 1
ATOM 711 O O . THR A 1 91 ? 3.423 -12.870 -12.633 1.00 86.88 91 THR A O 1
ATOM 714 N N . PHE A 1 92 ? 3.856 -12.315 -14.765 1.00 90.62 92 PHE A N 1
ATOM 715 C CA . PHE A 1 92 ? 3.346 -10.957 -14.653 1.00 90.62 92 PHE A CA 1
ATOM 716 C C . PHE A 1 92 ? 2.270 -10.728 -15.704 1.00 90.62 92 PHE A C 1
ATOM 718 O O . PHE A 1 92 ? 2.502 -10.966 -16.895 1.00 90.62 92 PHE A O 1
ATOM 725 N N . ARG A 1 93 ? 1.115 -10.193 -15.294 1.00 91.56 93 ARG A N 1
ATOM 726 C CA . ARG A 1 93 ? 0.094 -9.775 -16.259 1.00 91.56 93 ARG A CA 1
ATOM 727 C C . ARG A 1 93 ? 0.594 -8.549 -17.020 1.00 91.56 93 ARG A C 1
ATOM 729 O O . ARG A 1 93 ? 1.360 -7.729 -16.500 1.00 91.56 93 ARG A O 1
ATOM 736 N N . LYS A 1 94 ? 0.150 -8.391 -18.266 1.00 89.69 94 LYS A N 1
ATOM 737 C CA . LYS A 1 94 ? 0.459 -7.194 -19.056 1.00 89.69 94 LYS A CA 1
ATOM 738 C C . LYS A 1 94 ? -0.069 -5.944 -18.330 1.00 89.69 94 LYS A C 1
ATOM 740 O O . LYS A 1 94 ? -1.202 -5.973 -17.855 1.00 89.69 94 LYS A O 1
ATOM 745 N N . PRO A 1 95 ? 0.704 -4.846 -18.239 1.00 87.81 95 PRO A N 1
ATOM 746 C CA . PRO A 1 95 ? 0.227 -3.597 -17.669 1.00 87.81 95 PRO A CA 1
ATOM 747 C C . PRO A 1 95 ? -1.042 -3.124 -18.385 1.00 87.81 95 PRO A C 1
ATOM 749 O O . PRO A 1 95 ? -1.041 -2.907 -19.601 1.00 87.81 95 PRO A O 1
ATOM 752 N N . GLY A 1 96 ? -2.128 -3.015 -17.619 1.00 83.12 96 GLY A N 1
ATOM 753 C CA . GLY A 1 96 ? -3.445 -2.618 -18.109 1.00 83.12 96 GLY A CA 1
ATOM 754 C C . GLY A 1 96 ? -3.551 -1.121 -18.402 1.00 83.12 96 GLY A C 1
ATOM 755 O O . GLY A 1 96 ? -2.571 -0.384 -18.409 1.00 83.12 96 GLY A O 1
ATOM 756 N N . ALA A 1 97 ? -4.761 -0.639 -18.663 1.00 79.38 97 ALA A N 1
ATOM 757 C CA . ALA A 1 97 ? -4.983 0.774 -18.953 1.00 79.38 97 ALA A CA 1
ATOM 758 C C . ALA A 1 97 ? -4.754 1.672 -17.717 1.00 79.38 97 ALA A C 1
ATOM 760 O O . ALA A 1 97 ? -5.145 1.327 -16.606 1.00 79.38 97 ALA A O 1
ATOM 761 N N . HIS A 1 98 ? -4.179 2.860 -17.928 1.00 71.00 98 HIS A N 1
ATOM 762 C CA . HIS A 1 98 ? -3.640 3.722 -16.865 1.00 71.00 98 HIS A CA 1
ATOM 763 C C . HIS A 1 98 ? -4.244 5.145 -16.844 1.00 71.00 98 HIS A C 1
ATOM 765 O O . HIS A 1 98 ? -3.566 6.114 -16.511 1.00 71.00 98 HIS A O 1
ATOM 771 N N . HIS A 1 99 ? -5.519 5.305 -17.221 1.00 64.06 99 HIS A N 1
ATOM 772 C CA . HIS A 1 99 ? -6.204 6.606 -17.122 1.00 64.06 99 HIS A CA 1
ATOM 773 C C . HIS A 1 99 ? -6.263 7.110 -15.671 1.00 64.06 99 HIS A C 1
ATOM 775 O O . HIS A 1 99 ? -6.293 6.306 -14.743 1.00 64.06 99 HIS A O 1
ATOM 781 N N . TYR A 1 100 ? -6.358 8.431 -15.474 1.00 57.12 100 TYR A N 1
ATOM 782 C CA . TYR A 1 100 ? -6.346 9.066 -14.146 1.00 57.12 100 TYR A CA 1
ATOM 783 C C . TYR A 1 100 ? -7.373 8.493 -13.152 1.00 57.12 100 TYR A C 1
ATOM 785 O O . TYR A 1 100 ? -7.069 8.399 -11.964 1.00 57.12 100 TYR A O 1
ATOM 793 N N . ALA A 1 101 ? -8.546 8.065 -13.634 1.00 57.62 101 ALA A N 1
ATOM 794 C CA . ALA A 1 101 ? -9.599 7.455 -12.818 1.00 57.62 101 ALA A CA 1
ATOM 795 C C . ALA A 1 101 ? -9.279 6.017 -12.351 1.00 57.62 101 ALA A C 1
ATOM 797 O O . ALA A 1 101 ? -9.900 5.514 -11.420 1.00 57.62 101 ALA A O 1
ATOM 798 N N . ARG A 1 102 ? -8.298 5.336 -12.962 1.00 74.69 102 ARG A N 1
ATOM 799 C CA . ARG A 1 102 ? -7.864 3.985 -12.568 1.00 74.69 102 ARG A CA 1
ATOM 800 C C . ARG A 1 102 ? -6.776 4.069 -11.506 1.00 74.69 102 ARG A C 1
ATOM 802 O O . ARG A 1 102 ? -5.604 3.805 -11.763 1.00 74.69 102 ARG A O 1
ATOM 809 N N . TRP A 1 103 ? -7.171 4.437 -10.296 1.00 78.06 103 TRP A N 1
ATOM 810 C CA . TRP A 1 103 ? -6.265 4.606 -9.159 1.00 78.06 103 TRP A CA 1
ATOM 811 C C . TRP A 1 103 ? -5.457 3.332 -8.848 1.00 78.06 103 TRP A C 1
ATOM 813 O O . TRP A 1 103 ? -4.269 3.448 -8.565 1.00 78.06 103 TRP A O 1
ATOM 823 N N . MET A 1 104 ? -6.037 2.132 -9.001 1.00 87.56 104 MET A N 1
ATOM 824 C CA . MET A 1 104 ? -5.357 0.854 -8.722 1.00 87.56 104 MET A CA 1
ATOM 825 C C . MET A 1 104 ? -4.126 0.645 -9.611 1.00 87.56 104 MET A C 1
ATOM 827 O O . MET A 1 104 ? -3.112 0.094 -9.178 1.00 87.56 104 MET A O 1
ATOM 831 N N . ALA A 1 105 ? -4.172 1.171 -10.841 1.00 88.81 105 ALA A N 1
ATOM 832 C CA . ALA A 1 105 ? -3.039 1.122 -11.750 1.00 88.81 105 ALA A CA 1
ATOM 833 C C . ALA A 1 105 ? -1.807 1.795 -11.134 1.00 88.81 105 ALA A C 1
ATOM 835 O O . ALA A 1 105 ? -0.711 1.282 -11.311 1.00 88.81 105 ALA A O 1
ATOM 836 N N . LYS A 1 106 ? -1.959 2.869 -10.343 1.00 91.50 106 LYS A N 1
ATOM 837 C CA . LYS A 1 106 ? -0.821 3.528 -9.681 1.00 91.50 106 LYS A CA 1
ATOM 838 C C . LYS A 1 106 ? -0.053 2.559 -8.787 1.00 91.50 106 LYS A C 1
ATOM 840 O O . LYS A 1 106 ? 1.175 2.551 -8.834 1.00 91.50 106 LYS A O 1
ATOM 845 N N . ALA A 1 107 ? -0.757 1.722 -8.026 1.00 94.19 107 ALA A N 1
ATOM 846 C CA . ALA A 1 107 ? -0.122 0.754 -7.142 1.00 94.19 107 ALA A CA 1
ATOM 847 C C . ALA A 1 107 ? 0.565 -0.370 -7.933 1.00 94.19 107 ALA A C 1
ATOM 849 O O . ALA A 1 107 ? 1.759 -0.606 -7.765 1.00 94.19 107 ALA A O 1
ATOM 850 N N . ILE A 1 108 ? -0.158 -0.992 -8.869 1.00 94.94 108 ILE A N 1
ATOM 851 C CA . ILE A 1 108 ? 0.356 -2.104 -9.686 1.00 94.94 108 ILE A CA 1
ATOM 852 C C . ILE A 1 108 ? 1.568 -1.675 -10.520 1.00 94.94 108 ILE A C 1
ATOM 854 O O . ILE A 1 108 ? 2.580 -2.373 -10.558 1.00 94.94 108 ILE A O 1
ATOM 858 N N . TYR A 1 109 ? 1.485 -0.523 -11.188 1.00 94.75 109 TYR A N 1
ATOM 859 C CA . TYR A 1 109 ? 2.588 0.006 -11.987 1.00 94.75 109 TYR A CA 1
ATOM 860 C C . TYR A 1 109 ? 3.805 0.324 -11.134 1.00 94.75 109 TYR A C 1
ATOM 862 O O . TYR A 1 109 ? 4.916 0.003 -11.545 1.00 94.75 109 TYR A O 1
ATOM 870 N N . THR A 1 110 ? 3.597 0.921 -9.958 1.00 95.69 110 THR A N 1
ATOM 871 C CA . THR A 1 110 ? 4.688 1.212 -9.025 1.00 95.69 110 THR A CA 1
ATOM 872 C C . THR A 1 110 ? 5.440 -0.068 -8.678 1.00 95.69 110 THR A C 1
ATOM 874 O O . THR A 1 110 ? 6.637 -0.146 -8.933 1.00 95.69 110 THR A O 1
ATOM 877 N N . LEU A 1 111 ? 4.740 -1.101 -8.194 1.00 97.00 111 LEU A N 1
ATOM 878 C CA . LEU A 1 111 ? 5.378 -2.358 -7.794 1.00 97.00 111 LEU A CA 1
ATOM 879 C C . LEU A 1 111 ? 6.088 -3.043 -8.969 1.00 97.00 111 LEU A C 1
ATOM 881 O O . LEU A 1 111 ? 7.244 -3.440 -8.838 1.00 97.00 111 LEU A O 1
ATOM 885 N N . LYS A 1 112 ? 5.440 -3.126 -10.140 1.00 96.44 112 LYS A N 1
ATOM 886 C CA . LYS A 1 112 ? 6.054 -3.719 -11.338 1.00 96.44 112 LYS A CA 1
ATOM 887 C C . LYS A 1 112 ? 7.315 -2.975 -11.759 1.00 96.44 112 LYS A C 1
ATOM 889 O O . LYS A 1 112 ? 8.340 -3.608 -11.975 1.00 96.44 112 LYS A O 1
ATOM 894 N N . MET A 1 113 ? 7.263 -1.652 -11.885 1.00 96.25 113 MET A N 1
ATOM 895 C CA . MET A 1 113 ? 8.432 -0.880 -12.311 1.00 96.25 113 MET A CA 1
ATOM 896 C C . MET A 1 113 ? 9.578 -0.981 -11.305 1.00 96.25 113 MET A C 1
ATOM 898 O O . MET A 1 113 ? 10.724 -1.085 -11.728 1.00 96.25 113 MET A O 1
ATOM 902 N N . THR A 1 114 ? 9.288 -1.031 -10.001 1.00 96.81 114 THR A N 1
ATOM 903 C CA . THR A 1 114 ? 10.309 -1.283 -8.975 1.00 96.81 114 THR A CA 1
ATOM 904 C C . THR A 1 114 ? 10.956 -2.658 -9.146 1.00 96.81 114 THR A C 1
ATOM 906 O O . THR A 1 114 ? 12.179 -2.760 -9.086 1.00 96.81 114 THR A O 1
ATOM 909 N N . MET A 1 115 ? 10.169 -3.708 -9.414 1.00 97.00 115 MET A N 1
ATOM 910 C CA . MET A 1 115 ? 10.696 -5.055 -9.681 1.00 97.00 115 MET A CA 1
ATOM 911 C C . MET A 1 115 ? 11.534 -5.095 -10.970 1.00 97.00 115 MET A C 1
ATOM 913 O O . MET A 1 115 ? 12.568 -5.756 -11.016 1.00 97.00 115 MET A O 1
ATOM 917 N N . PHE A 1 116 ? 11.137 -4.346 -12.001 1.00 96.75 116 PHE A N 1
ATOM 918 C CA . PHE A 1 116 ? 11.824 -4.266 -13.295 1.00 96.75 116 PHE A CA 1
ATOM 919 C C . PHE A 1 116 ? 12.883 -3.158 -13.387 1.00 96.75 116 PHE A C 1
ATOM 921 O O . PHE A 1 116 ? 13.319 -2.835 -14.490 1.00 96.75 116 PHE A O 1
ATOM 928 N N . LYS A 1 117 ? 13.341 -2.588 -12.267 1.00 95.19 117 LYS A N 1
ATOM 929 C CA . LYS A 1 117 ? 14.286 -1.453 -12.252 1.00 95.19 117 LYS A CA 1
ATOM 930 C C . LYS A 1 117 ? 15.600 -1.685 -13.016 1.00 95.19 117 LYS A C 1
ATOM 932 O O . LYS A 1 117 ? 16.214 -0.720 -13.448 1.00 95.19 117 LYS A O 1
ATOM 937 N N . ASN A 1 118 ? 16.019 -2.942 -13.189 1.00 94.19 118 ASN A N 1
ATOM 938 C CA . ASN A 1 118 ? 17.228 -3.301 -13.941 1.00 94.19 118 ASN A CA 1
ATOM 939 C C . ASN A 1 118 ? 16.975 -3.443 -15.456 1.00 94.19 118 ASN A C 1
ATOM 941 O O . ASN A 1 118 ? 17.903 -3.331 -16.246 1.00 94.19 118 ASN A O 1
ATOM 945 N N . GLU A 1 119 ? 15.725 -3.676 -15.863 1.00 94.81 119 GLU A N 1
ATOM 946 C CA . GLU A 1 119 ? 15.305 -3.867 -17.263 1.00 94.81 119 GLU A CA 1
ATOM 947 C C . GLU A 1 119 ? 14.657 -2.610 -17.866 1.00 94.81 119 GLU A C 1
ATOM 949 O O . GLU A 1 119 ? 14.515 -2.462 -19.087 1.00 94.81 119 GLU A O 1
ATOM 954 N N . PHE A 1 120 ? 14.206 -1.706 -17.000 1.00 94.88 120 PHE A N 1
ATOM 955 C CA . PHE A 1 120 ? 13.527 -0.476 -17.351 1.00 94.88 120 PHE A CA 1
ATOM 956 C C . PHE A 1 120 ? 14.369 0.716 -16.914 1.00 94.88 120 PHE A C 1
ATOM 958 O O . PHE A 1 120 ? 14.571 0.943 -15.726 1.00 94.88 120 PHE A O 1
ATOM 965 N N . GLU A 1 121 ? 14.844 1.483 -17.892 1.00 93.75 121 GLU A N 1
ATOM 966 C CA . GLU A 1 121 ? 15.671 2.658 -17.646 1.00 93.75 121 GLU A CA 1
ATOM 967 C C . GLU A 1 121 ? 14.881 3.723 -16.873 1.00 93.75 121 GLU A C 1
ATOM 969 O O . GLU A 1 121 ? 13.929 4.321 -17.389 1.00 93.75 121 GLU A O 1
ATOM 974 N N . LEU A 1 122 ? 15.290 3.934 -15.624 1.00 93.94 122 LEU A N 1
ATOM 975 C CA . LEU A 1 122 ? 14.716 4.886 -14.684 1.00 93.94 122 LEU A CA 1
ATOM 976 C C . LEU A 1 122 ? 15.752 5.953 -14.354 1.00 93.94 122 LEU A C 1
ATOM 978 O O . LEU A 1 122 ? 16.907 5.651 -14.052 1.00 93.94 122 LEU A O 1
ATOM 982 N N . THR A 1 123 ? 15.323 7.209 -14.326 1.00 94.25 123 THR A N 1
ATOM 983 C CA . THR A 1 123 ? 16.143 8.264 -13.728 1.00 94.25 123 THR A CA 1
ATOM 984 C C . THR A 1 123 ? 16.297 8.017 -12.221 1.00 94.25 123 THR A C 1
ATOM 986 O O . THR A 1 123 ? 15.408 7.429 -11.593 1.00 94.25 123 THR A O 1
ATOM 989 N N . PRO A 1 124 ? 17.358 8.538 -11.575 1.00 94.25 124 PRO A N 1
ATOM 990 C CA . PRO A 1 124 ? 17.518 8.411 -10.125 1.00 94.25 124 PRO A CA 1
ATOM 991 C C . PRO A 1 124 ? 16.322 8.955 -9.331 1.00 94.25 124 PRO A C 1
ATOM 993 O O . PRO A 1 124 ? 16.000 8.445 -8.260 1.00 94.25 124 PRO A O 1
ATOM 996 N N . ARG A 1 125 ? 15.644 9.986 -9.854 1.00 92.62 125 ARG A N 1
ATOM 997 C CA . ARG A 1 125 ? 14.424 10.534 -9.251 1.00 92.62 125 ARG A CA 1
ATOM 998 C C . ARG A 1 125 ? 13.259 9.553 -9.357 1.00 92.62 125 ARG A C 1
ATOM 1000 O O . ARG A 1 125 ? 12.611 9.303 -8.349 1.00 92.62 125 ARG A O 1
ATOM 1007 N N . GLU A 1 126 ? 13.007 9.003 -10.544 1.00 94.19 126 GLU A N 1
ATOM 1008 C CA . GLU A 1 126 ? 11.921 8.037 -10.756 1.00 94.19 126 GLU A CA 1
ATOM 1009 C C . GLU A 1 126 ? 12.115 6.791 -9.891 1.00 94.19 126 GLU A C 1
ATOM 1011 O O . GLU A 1 126 ? 11.168 6.362 -9.241 1.00 94.19 126 GLU A O 1
ATOM 1016 N N . LEU A 1 127 ? 13.337 6.254 -9.817 1.00 94.94 127 LEU A N 1
ATOM 1017 C CA . LEU A 1 127 ? 13.636 5.095 -8.977 1.00 94.94 127 LEU A CA 1
ATOM 1018 C C . LEU A 1 127 ? 13.354 5.374 -7.494 1.00 94.94 127 LEU A C 1
ATOM 1020 O O . LEU A 1 127 ? 12.666 4.582 -6.853 1.00 94.94 127 LEU A O 1
ATOM 1024 N N . ARG A 1 128 ? 13.817 6.514 -6.961 1.00 94.88 128 ARG A N 1
ATOM 1025 C CA . ARG A 1 128 ? 13.537 6.898 -5.566 1.00 94.88 128 ARG A CA 1
ATOM 1026 C C . ARG A 1 128 ? 12.039 7.036 -5.303 1.00 94.88 128 ARG A C 1
ATOM 1028 O O . ARG A 1 128 ? 11.539 6.469 -4.336 1.00 94.88 128 ARG A O 1
ATOM 1035 N N . SER A 1 129 ? 11.316 7.727 -6.185 1.00 95.06 129 SER A N 1
ATOM 1036 C CA . SER A 1 129 ? 9.861 7.873 -6.087 1.00 95.06 129 SER A CA 1
ATOM 1037 C C . SER A 1 129 ? 9.147 6.513 -6.124 1.00 95.06 129 SER A C 1
ATOM 1039 O O . SER A 1 129 ? 8.235 6.266 -5.339 1.00 95.06 129 SER A O 1
ATOM 1041 N N . LEU A 1 130 ? 9.585 5.589 -6.983 1.00 95.94 130 LEU A N 1
ATOM 1042 C CA . LEU A 1 130 ? 9.039 4.232 -7.041 1.00 95.94 130 LEU A CA 1
ATOM 1043 C C . LEU A 1 130 ? 9.307 3.438 -5.760 1.00 95.94 130 LEU A C 1
ATOM 1045 O O . LEU A 1 130 ? 8.405 2.752 -5.283 1.00 95.94 130 LEU A O 1
ATOM 1049 N N . GLN A 1 131 ? 10.499 3.552 -5.171 1.00 96.38 131 GLN A N 1
ATOM 1050 C CA . GLN A 1 131 ? 10.835 2.898 -3.903 1.00 96.38 131 GLN A CA 1
ATOM 1051 C C . GLN A 1 131 ? 9.987 3.439 -2.746 1.00 96.38 131 GLN A C 1
ATOM 1053 O O . GLN A 1 131 ? 9.347 2.659 -2.047 1.00 96.38 131 GLN A O 1
ATOM 1058 N N . GLU A 1 132 ? 9.909 4.764 -2.580 1.00 96.56 132 GLU A N 1
ATOM 1059 C CA . GLU A 1 132 ? 9.064 5.401 -1.558 1.00 96.56 132 GLU A CA 1
ATOM 1060 C C . GLU A 1 132 ? 7.597 4.983 -1.677 1.00 96.56 132 GLU A C 1
ATOM 1062 O O . GLU A 1 132 ? 6.958 4.631 -0.683 1.00 96.56 132 GLU A O 1
ATOM 1067 N N . MET A 1 133 ? 7.070 4.988 -2.903 1.00 96.69 133 MET A N 1
ATOM 1068 C CA . MET A 1 133 ? 5.691 4.603 -3.155 1.00 96.69 133 MET A CA 1
ATOM 1069 C C . MET A 1 133 ? 5.475 3.096 -2.945 1.00 96.69 133 MET A C 1
ATOM 1071 O O . MET A 1 133 ? 4.437 2.706 -2.419 1.00 96.69 133 MET A O 1
ATOM 1075 N N . SER A 1 134 ? 6.444 2.245 -3.303 1.00 97.75 134 SER A N 1
ATOM 1076 C CA . SER A 1 134 ? 6.365 0.791 -3.080 1.00 97.75 134 SER A CA 1
ATOM 1077 C C . SER A 1 134 ? 6.280 0.465 -1.593 1.00 97.75 134 SER A C 1
ATOM 1079 O O . SER A 1 134 ? 5.414 -0.311 -1.200 1.00 97.75 134 SER A O 1
ATOM 1081 N N . VAL A 1 135 ? 7.116 1.098 -0.763 1.00 98.00 135 VAL A N 1
ATO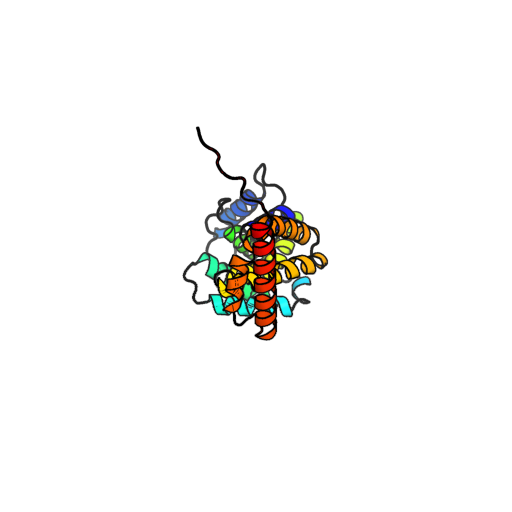M 1082 C CA . VAL A 1 135 ? 7.093 0.917 0.698 1.00 98.00 135 VAL A CA 1
ATOM 1083 C C . VAL A 1 135 ? 5.736 1.324 1.273 1.00 98.00 135 VAL A C 1
ATOM 1085 O O . VAL A 1 135 ? 5.131 0.549 2.011 1.00 98.00 135 VAL A O 1
ATOM 1088 N N . PHE A 1 136 ? 5.197 2.476 0.863 1.00 98.25 136 PHE A N 1
ATOM 1089 C CA . PHE A 1 136 ? 3.866 2.913 1.293 1.00 98.25 136 PHE A CA 1
ATOM 1090 C C . PHE A 1 136 ? 2.763 1.934 0.866 1.00 98.25 136 PHE A C 1
ATOM 1092 O O . PHE A 1 136 ? 1.859 1.623 1.645 1.00 98.25 136 PHE A O 1
ATOM 1099 N N . ILE A 1 137 ? 2.831 1.431 -0.373 1.00 97.88 137 ILE A N 1
ATOM 1100 C CA . ILE A 1 137 ? 1.849 0.474 -0.889 1.00 97.88 137 ILE A CA 1
ATOM 1101 C C . ILE A 1 137 ? 1.862 -0.811 -0.065 1.00 97.88 137 ILE A C 1
ATOM 1103 O O . ILE A 1 137 ? 0.799 -1.303 0.313 1.00 97.88 137 ILE A O 1
ATOM 1107 N N . ILE A 1 138 ? 3.060 -1.337 0.187 1.00 97.88 138 ILE A N 1
ATOM 1108 C CA . ILE A 1 138 ? 3.274 -2.626 0.840 1.00 97.88 138 ILE A CA 1
ATOM 1109 C C . ILE A 1 138 ? 2.902 -2.568 2.321 1.00 97.88 138 ILE A C 1
ATOM 1111 O O . ILE A 1 138 ? 2.228 -3.475 2.792 1.00 97.88 138 ILE A O 1
ATOM 1115 N N . LEU A 1 139 ? 3.329 -1.529 3.044 1.00 97.50 139 LEU A N 1
ATOM 1116 C CA . LEU A 1 139 ? 3.168 -1.469 4.500 1.00 97.50 139 LEU A CA 1
ATOM 1117 C C . LEU A 1 139 ? 1.813 -0.913 4.944 1.00 97.50 139 LEU A C 1
ATOM 1119 O O . LEU A 1 139 ? 1.324 -1.292 6.001 1.00 97.50 139 LEU A O 1
ATOM 1123 N N . ILE A 1 140 ? 1.210 -0.013 4.160 1.00 97.56 140 ILE A N 1
ATOM 1124 C CA . ILE A 1 140 ? 0.033 0.749 4.599 1.00 97.56 140 ILE A CA 1
ATOM 1125 C C . ILE A 1 140 ? -1.160 0.506 3.680 1.00 97.56 140 ILE A C 1
ATOM 1127 O O . ILE A 1 140 ? -2.227 0.063 4.105 1.00 97.56 140 ILE A O 1
ATOM 1131 N N . TYR A 1 141 ? -1.000 0.823 2.396 1.00 96.75 141 TYR A N 1
ATOM 1132 C CA . TYR A 1 141 ? -2.144 0.943 1.500 1.00 96.75 141 TYR A CA 1
ATOM 1133 C C . TYR A 1 141 ? -2.833 -0.389 1.207 1.00 96.75 141 TYR A C 1
ATOM 1135 O O . TYR A 1 141 ? -4.062 -0.443 1.191 1.00 96.75 141 TYR A O 1
ATOM 1143 N N . ALA A 1 142 ? -2.058 -1.445 0.935 1.00 95.69 142 ALA A N 1
ATOM 1144 C CA . ALA A 1 142 ? -2.607 -2.730 0.523 1.00 95.69 142 ALA A CA 1
ATOM 1145 C C . ALA A 1 142 ? -3.557 -3.278 1.591 1.00 95.69 142 ALA A C 1
ATOM 1147 O O . ALA A 1 142 ? -4.708 -3.571 1.278 1.00 95.69 142 ALA A O 1
ATOM 1148 N N . ARG A 1 143 ? -3.125 -3.316 2.855 1.00 95.12 143 ARG A N 1
ATOM 1149 C CA . ARG A 1 143 ? -3.980 -3.707 3.979 1.00 95.12 143 ARG A CA 1
ATOM 1150 C C . ARG A 1 143 ? -5.288 -2.916 3.994 1.00 95.12 143 ARG A C 1
ATOM 1152 O O . ARG A 1 143 ? -6.359 -3.507 3.890 1.00 95.12 143 ARG A O 1
ATOM 1159 N N . ALA A 1 144 ? -5.202 -1.587 4.049 1.00 94.31 144 ALA A N 1
ATOM 1160 C CA . ALA A 1 144 ? -6.381 -0.729 4.138 1.00 94.31 144 ALA A CA 1
ATOM 1161 C C . ALA A 1 144 ? -7.339 -0.899 2.949 1.00 94.31 144 ALA A C 1
ATOM 1163 O O . ALA A 1 144 ? -8.554 -0.821 3.109 1.00 94.31 144 ALA A O 1
ATOM 1164 N N . TRP A 1 145 ? -6.806 -1.162 1.753 1.00 93.69 145 TRP A N 1
ATOM 1165 C CA . TRP A 1 145 ? -7.615 -1.467 0.578 1.00 93.69 145 TRP A CA 1
ATOM 1166 C C . TRP A 1 145 ? -8.401 -2.774 0.737 1.00 93.69 145 TRP A C 1
ATOM 1168 O O . TRP A 1 145 ? -9.601 -2.808 0.469 1.00 93.69 145 TRP A O 1
ATOM 1178 N N . PHE A 1 146 ? -7.737 -3.845 1.169 1.00 91.75 146 PHE A N 1
ATOM 1179 C CA . PHE A 1 146 ? -8.346 -5.172 1.240 1.00 91.75 146 PHE A CA 1
ATOM 1180 C C . PHE A 1 146 ? -9.252 -5.372 2.460 1.00 91.75 146 PHE A C 1
ATOM 1182 O O . PHE A 1 146 ? -10.129 -6.230 2.418 1.00 91.75 146 PHE A O 1
ATOM 1189 N N . GLU A 1 147 ? -9.114 -4.553 3.503 1.00 91.25 147 GLU A N 1
ATOM 1190 C CA . GLU A 1 147 ? -10.032 -4.547 4.650 1.00 91.25 147 GLU A CA 1
ATOM 1191 C C . GLU A 1 147 ? -11.262 -3.636 4.452 1.00 91.25 147 GLU A C 1
ATOM 1193 O O . GLU A 1 147 ? -12.247 -3.766 5.177 1.00 91.25 147 GLU A O 1
ATOM 1198 N N . ALA A 1 148 ? -11.249 -2.742 3.455 1.00 89.06 148 ALA A N 1
ATOM 1199 C CA . ALA A 1 148 ? -12.325 -1.777 3.202 1.00 89.06 148 ALA A CA 1
ATOM 1200 C C . ALA A 1 148 ? -13.729 -2.359 2.896 1.00 89.06 148 ALA A C 1
ATOM 1202 O O . ALA A 1 148 ? -14.706 -1.686 3.220 1.00 89.06 148 ALA A O 1
ATOM 1203 N N . PRO A 1 149 ? -13.898 -3.544 2.267 1.00 87.12 149 PRO A N 1
ATOM 1204 C CA . PRO A 1 149 ? -15.231 -4.029 1.888 1.00 87.12 149 PRO A CA 1
ATOM 1205 C C . PRO A 1 149 ? -16.171 -4.375 3.055 1.00 87.12 149 PRO A C 1
ATOM 1207 O O . PRO A 1 149 ? -17.381 -4.453 2.848 1.00 87.12 149 PRO A O 1
ATOM 1210 N N . LEU A 1 150 ? -15.650 -4.611 4.264 1.00 84.88 150 LEU A N 1
ATOM 1211 C CA . LEU A 1 150 ? -16.461 -4.996 5.422 1.00 84.88 150 LEU A CA 1
ATOM 1212 C C . LEU A 1 150 ? -16.946 -3.758 6.181 1.00 84.88 150 LEU A C 1
ATOM 1214 O O . LEU A 1 150 ? -16.202 -3.155 6.950 1.00 84.88 150 LEU A O 1
ATOM 1218 N N . ALA A 1 151 ? -18.220 -3.409 5.997 1.00 86.75 151 ALA A N 1
ATOM 1219 C CA . ALA A 1 151 ? -18.817 -2.211 6.593 1.00 86.75 151 ALA A CA 1
ATOM 1220 C C . ALA A 1 151 ? -18.778 -2.202 8.132 1.00 86.75 151 ALA A C 1
ATOM 1222 O O . ALA A 1 151 ? -18.543 -1.152 8.724 1.00 86.75 151 ALA A O 1
ATOM 1223 N N . ALA A 1 152 ? -18.964 -3.359 8.779 1.00 90.50 152 ALA A N 1
ATOM 1224 C CA . ALA A 1 152 ? -18.872 -3.472 10.237 1.00 90.50 152 ALA A CA 1
ATOM 1225 C C . ALA A 1 152 ? -17.466 -3.120 10.748 1.00 90.50 152 ALA A C 1
ATOM 1227 O O . ALA A 1 152 ? -17.323 -2.439 11.758 1.00 90.50 152 ALA A O 1
ATOM 1228 N N . ASP A 1 153 ? -16.426 -3.521 10.015 1.00 91.19 153 ASP A N 1
ATOM 1229 C CA . ASP A 1 153 ? -15.037 -3.248 10.383 1.00 91.19 153 ASP A CA 1
ATOM 1230 C C . ASP A 1 153 ? -14.586 -1.833 9.997 1.00 91.19 153 ASP A C 1
ATOM 1232 O O . ASP A 1 153 ? -13.533 -1.393 10.459 1.00 91.19 153 ASP A O 1
ATOM 1236 N N . ALA A 1 154 ? -15.339 -1.120 9.150 1.00 89.44 154 ALA A N 1
ATOM 1237 C CA . ALA A 1 154 ? -14.904 0.151 8.575 1.00 89.44 154 ALA A CA 1
ATOM 1238 C C . ALA A 1 154 ? -14.458 1.172 9.641 1.00 89.44 154 ALA A C 1
ATOM 1240 O O . ALA A 1 154 ? -13.322 1.631 9.536 1.00 89.44 154 ALA A O 1
ATOM 1241 N N . PRO A 1 155 ? -15.215 1.447 10.729 1.00 90.00 155 PRO A N 1
ATOM 1242 C CA . PRO A 1 155 ? -14.773 2.406 11.745 1.00 90.00 155 PRO A CA 1
ATOM 1243 C C . PRO A 1 155 ? -13.438 2.026 12.402 1.00 90.00 155 PRO A C 1
ATOM 1245 O O . PRO A 1 155 ? -12.576 2.882 12.603 1.00 90.00 155 PRO A O 1
ATOM 1248 N N . PHE A 1 156 ? -13.239 0.739 12.701 1.00 91.12 156 PHE A N 1
ATOM 1249 C CA . PHE A 1 156 ? -11.995 0.239 13.288 1.00 91.12 156 PHE A CA 1
ATOM 1250 C C . PHE A 1 156 ? -10.829 0.333 12.296 1.00 91.12 156 PHE A C 1
ATOM 1252 O O . PHE A 1 156 ? -9.743 0.806 12.642 1.00 91.12 156 PHE A O 1
ATOM 1259 N N . ASN A 1 157 ? -11.050 -0.093 11.052 1.00 92.12 157 ASN A N 1
ATOM 1260 C CA . ASN A 1 157 ? -10.037 -0.073 9.999 1.00 92.12 157 ASN A CA 1
ATOM 1261 C C . ASN A 1 157 ? -9.618 1.359 9.658 1.00 92.12 157 ASN A C 1
ATOM 1263 O O . ASN A 1 157 ? -8.434 1.619 9.470 1.00 92.12 157 ASN A O 1
ATOM 1267 N N . ASP A 1 158 ? -10.566 2.291 9.617 1.00 91.31 158 ASP A N 1
ATOM 1268 C CA . ASP A 1 158 ? -10.319 3.697 9.313 1.00 91.31 158 ASP A CA 1
ATOM 1269 C C . ASP A 1 158 ? -9.534 4.393 10.433 1.00 91.31 158 ASP A C 1
ATOM 1271 O O . ASP A 1 158 ? -8.580 5.124 10.152 1.00 91.31 158 ASP A O 1
ATOM 1275 N N . LEU A 1 159 ? -9.853 4.117 11.704 1.00 90.94 159 LEU A N 1
ATOM 1276 C CA . LEU A 1 159 ? -9.057 4.586 12.845 1.00 90.94 159 LEU A CA 1
ATOM 1277 C C . LEU A 1 159 ? -7.651 3.979 12.850 1.00 90.94 159 LEU A C 1
ATOM 1279 O O . LEU A 1 159 ? -6.670 4.693 13.074 1.00 90.94 159 LEU A O 1
A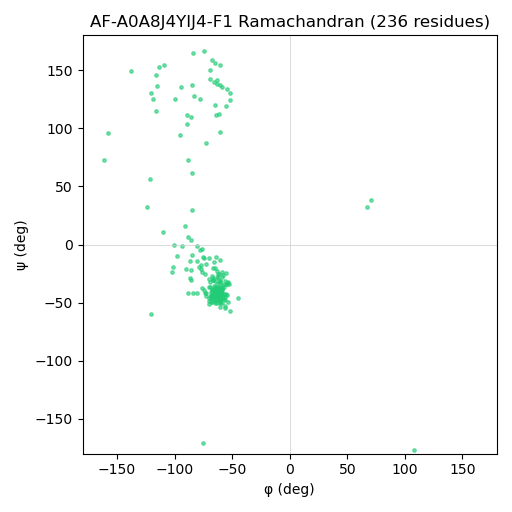TOM 1283 N N . THR A 1 160 ? -7.546 2.682 12.562 1.00 93.88 160 THR A N 1
ATOM 1284 C CA . THR A 1 160 ? -6.255 1.993 12.479 1.00 93.88 160 THR A CA 1
ATOM 1285 C C . THR A 1 160 ? -5.404 2.579 11.359 1.00 93.88 160 THR A C 1
ATOM 1287 O O . THR A 1 160 ? -4.260 2.954 11.599 1.00 93.88 160 THR A O 1
ATOM 1290 N N . LEU A 1 161 ? -5.979 2.773 10.167 1.00 95.31 161 LEU A N 1
ATOM 1291 C CA . LEU A 1 161 ? -5.293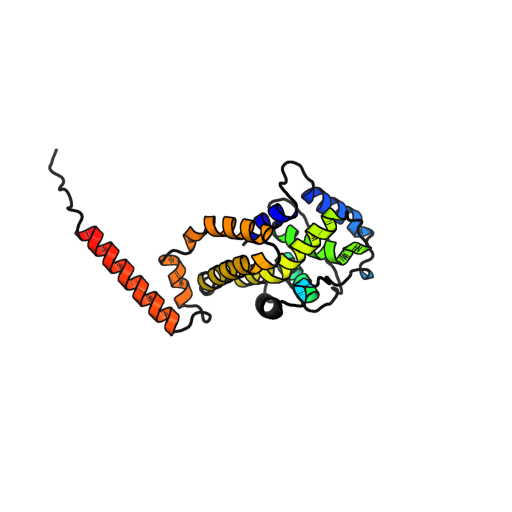 3.416 9.053 1.00 95.31 161 LEU A CA 1
ATOM 1292 C C . LEU A 1 161 ? -4.854 4.831 9.425 1.00 95.31 161 LEU A C 1
ATOM 1294 O O . LEU A 1 161 ? -3.730 5.214 9.126 1.00 95.31 161 LEU A O 1
ATOM 1298 N N . PHE A 1 162 ? -5.700 5.620 10.084 1.00 94.81 162 PHE A N 1
ATOM 1299 C CA . PHE A 1 162 ? -5.323 6.967 10.504 1.00 94.81 162 PHE A CA 1
ATOM 1300 C C . PHE A 1 162 ? -4.099 6.963 11.433 1.00 94.81 162 PHE A C 1
ATOM 1302 O O . PHE A 1 162 ? -3.183 7.771 11.257 1.00 94.81 162 PHE A O 1
ATOM 1309 N N . HIS A 1 163 ? -4.051 6.031 12.384 1.00 95.50 163 HIS A N 1
ATOM 1310 C CA . HIS A 1 163 ? -2.910 5.857 13.276 1.00 95.50 163 HIS A CA 1
ATOM 1311 C C . HIS A 1 163 ? -1.655 5.373 12.532 1.00 95.50 163 HIS A C 1
ATOM 1313 O O . HIS A 1 163 ? -0.573 5.931 12.722 1.00 95.50 163 HIS A O 1
ATOM 1319 N N . ASP A 1 164 ? -1.805 4.400 11.634 1.00 97.25 164 ASP A N 1
ATOM 1320 C CA . ASP A 1 164 ? -0.723 3.881 10.797 1.00 97.25 164 ASP A CA 1
ATOM 1321 C C . ASP A 1 164 ? -0.151 4.971 9.879 1.00 97.25 164 ASP A C 1
ATOM 1323 O O . ASP A 1 164 ? 1.065 5.102 9.766 1.00 97.25 164 ASP A O 1
ATOM 1327 N N . LEU A 1 165 ? -0.992 5.834 9.296 1.00 97.38 165 LEU A N 1
ATOM 1328 C CA . LEU A 1 165 ? -0.545 6.993 8.515 1.00 97.38 165 LEU A CA 1
ATOM 1329 C C . LEU A 1 165 ? 0.266 7.979 9.363 1.00 97.38 165 LEU A C 1
ATOM 1331 O O . LEU A 1 165 ? 1.235 8.552 8.865 1.00 97.38 165 LEU A O 1
ATOM 1335 N N . HIS A 1 166 ? -0.102 8.175 10.630 1.00 96.81 166 HIS A N 1
ATOM 1336 C CA . HIS A 1 166 ? 0.658 9.007 11.561 1.00 96.81 166 HIS A CA 1
ATOM 1337 C C . HIS A 1 166 ? 2.012 8.387 11.926 1.00 96.81 166 HIS A C 1
ATOM 1339 O O . HIS A 1 166 ? 3.016 9.092 11.880 1.00 96.81 166 HIS A O 1
ATOM 1345 N N . LYS A 1 167 ? 2.060 7.083 12.221 1.00 96.88 167 LYS A N 1
ATOM 1346 C CA . LYS A 1 167 ? 3.308 6.336 12.463 1.00 96.88 167 LYS A CA 1
ATOM 1347 C C . LYS A 1 167 ? 4.218 6.307 11.234 1.00 96.88 167 LYS A C 1
ATOM 1349 O O . LYS A 1 167 ? 5.428 6.458 11.344 1.00 96.88 167 LYS A O 1
ATOM 1354 N N . TYR A 1 168 ? 3.642 6.203 10.036 1.00 97.44 168 TYR A N 1
ATOM 1355 C CA . TYR A 1 168 ? 4.385 6.212 8.773 1.00 97.44 168 TYR A CA 1
ATOM 1356 C C . TYR A 1 168 ? 5.177 7.511 8.536 1.00 97.44 168 TYR A C 1
ATOM 1358 O O . TYR A 1 168 ? 6.052 7.559 7.669 1.00 97.44 168 TYR A O 1
ATOM 1366 N N . ARG A 1 169 ? 4.917 8.571 9.313 1.00 97.25 169 ARG A N 1
ATOM 1367 C CA . ARG A 1 169 ? 5.702 9.810 9.289 1.00 97.25 169 ARG A CA 1
ATOM 1368 C C . ARG A 1 169 ? 7.194 9.568 9.516 1.00 97.25 169 ARG A C 1
ATOM 1370 O O . ARG A 1 169 ? 7.992 10.266 8.894 1.00 97.25 169 ARG A O 1
ATOM 1377 N N . ASP A 1 170 ? 7.546 8.578 10.333 1.00 95.31 170 ASP A N 1
ATOM 1378 C CA . ASP A 1 170 ? 8.938 8.240 10.649 1.00 95.31 170 ASP A CA 1
ATOM 1379 C C . ASP A 1 170 ? 9.682 7.671 9.429 1.00 95.31 170 ASP A C 1
ATOM 1381 O O . ASP A 1 170 ? 10.888 7.855 9.286 1.00 95.31 170 ASP A O 1
ATOM 1385 N N . LEU A 1 171 ? 8.951 7.049 8.495 1.00 95.62 171 LEU A N 1
ATOM 1386 C CA . LEU A 1 171 ? 9.492 6.558 7.226 1.00 95.62 171 LEU A CA 1
ATOM 1387 C C . LEU A 1 171 ? 9.471 7.610 6.118 1.00 95.62 171 LEU A C 1
ATOM 1389 O O . LEU A 1 171 ? 10.389 7.678 5.296 1.00 95.62 171 LEU A O 1
ATOM 1393 N N . ASN A 1 172 ? 8.381 8.375 6.026 1.00 97.19 172 ASN A N 1
ATOM 1394 C CA . ASN A 1 172 ? 8.211 9.421 5.025 1.00 97.19 172 ASN A CA 1
ATOM 1395 C C . ASN A 1 172 ? 7.171 10.450 5.489 1.00 97.19 172 ASN A C 1
ATOM 1397 O O . ASN A 1 172 ? 5.960 10.298 5.278 1.00 97.19 172 ASN A O 1
ATOM 1401 N N . SER A 1 173 ? 7.662 11.542 6.075 1.00 97.50 173 SER A N 1
ATOM 1402 C CA . SER A 1 173 ? 6.828 12.636 6.578 1.00 97.50 173 SER A CA 1
ATOM 1403 C C . SER A 1 173 ? 5.964 13.270 5.491 1.00 97.50 173 SER A C 1
ATOM 1405 O O . SER A 1 173 ? 4.792 13.549 5.726 1.00 97.50 173 SER A O 1
ATOM 1407 N N . LYS A 1 174 ? 6.491 13.415 4.271 1.00 97.31 174 LYS A N 1
ATOM 1408 C CA . LYS A 1 174 ? 5.779 14.031 3.145 1.00 97.31 174 LYS A CA 1
ATOM 1409 C C . LYS A 1 174 ? 4.540 13.231 2.736 1.00 97.31 174 LYS A C 1
ATOM 1411 O O . LYS A 1 174 ? 3.465 13.807 2.558 1.00 97.31 174 LYS A O 1
ATOM 1416 N N . ILE A 1 175 ? 4.675 11.911 2.582 1.00 97.62 175 ILE A N 1
ATOM 1417 C CA . ILE A 1 175 ? 3.548 11.024 2.252 1.00 97.62 175 ILE A CA 1
ATOM 1418 C C . ILE A 1 175 ? 2.552 10.993 3.413 1.00 97.62 175 ILE A C 1
ATOM 1420 O O . ILE A 1 175 ? 1.348 11.138 3.186 1.00 97.62 175 ILE A O 1
ATOM 1424 N N . SER A 1 176 ? 3.041 10.848 4.648 1.00 98.06 176 SER A N 1
ATOM 1425 C CA . SER A 1 176 ? 2.209 10.846 5.855 1.00 98.06 176 SER A CA 1
ATOM 1426 C C . SER A 1 176 ? 1.363 12.120 5.965 1.00 98.06 176 SER A C 1
ATOM 1428 O O . SER A 1 176 ? 0.139 12.054 6.031 1.00 98.06 176 SER A O 1
ATOM 1430 N N . GLU A 1 177 ? 1.970 13.302 5.874 1.00 97.81 177 GLU A N 1
ATOM 1431 C CA . GLU A 1 177 ? 1.260 14.578 6.002 1.00 97.81 177 GLU A CA 1
ATOM 1432 C C . GLU A 1 177 ? 0.212 14.771 4.897 1.00 97.81 177 GLU A C 1
ATOM 1434 O O . GLU A 1 177 ? -0.920 15.190 5.168 1.00 97.81 177 GLU A O 1
ATOM 1439 N N . ALA A 1 178 ? 0.543 14.416 3.652 1.00 96.88 178 ALA A N 1
ATOM 1440 C CA . ALA A 1 178 ? -0.379 14.516 2.524 1.00 96.88 178 ALA A CA 1
ATOM 1441 C C . ALA A 1 178 ? -1.589 13.576 2.673 1.00 96.88 178 ALA A C 1
ATOM 1443 O O . ALA A 1 178 ? -2.740 13.964 2.415 1.00 96.88 178 ALA A O 1
ATOM 1444 N N . THR A 1 179 ? -1.346 12.339 3.103 1.00 96.75 179 THR A N 1
ATOM 1445 C CA . THR A 1 179 ? -2.385 11.319 3.288 1.00 96.75 179 THR A CA 1
ATOM 1446 C C . THR A 1 179 ? -3.248 11.607 4.509 1.00 96.75 179 THR A C 1
ATOM 1448 O O . THR A 1 179 ? -4.466 11.610 4.366 1.00 96.75 179 THR A O 1
ATOM 1451 N N . VAL A 1 180 ? -2.667 11.982 5.653 1.00 96.56 180 VAL A N 1
ATOM 1452 C CA . VAL A 1 180 ? -3.390 12.425 6.861 1.00 96.56 180 VAL A CA 1
ATOM 1453 C C . VAL A 1 180 ? -4.267 13.640 6.562 1.00 96.56 180 VAL A C 1
ATOM 1455 O O . VAL A 1 180 ? -5.440 13.666 6.936 1.00 96.56 180 VAL A O 1
ATOM 1458 N N . LYS A 1 181 ? -3.743 14.646 5.848 1.00 95.69 181 LYS A N 1
ATOM 1459 C CA . LYS A 1 181 ? -4.526 15.824 5.435 1.00 95.69 181 LYS A CA 1
ATOM 1460 C C . LYS A 1 181 ? -5.708 15.439 4.549 1.00 95.69 181 LYS A C 1
ATOM 1462 O O . LYS A 1 181 ? -6.774 16.039 4.655 1.00 95.69 181 LYS A O 1
ATOM 1467 N N . THR A 1 182 ? -5.519 14.459 3.670 1.00 93.94 182 THR A N 1
ATOM 1468 C CA . THR A 1 182 ? -6.589 13.958 2.800 1.00 93.94 182 THR A CA 1
ATOM 1469 C C . THR A 1 182 ? -7.616 13.185 3.611 1.00 93.94 182 THR A C 1
ATOM 1471 O O . THR A 1 182 ? -8.797 13.498 3.528 1.00 93.94 182 THR A O 1
ATOM 1474 N N . PHE A 1 183 ? -7.171 12.260 4.460 1.00 92.50 183 PHE A N 1
ATOM 1475 C CA . PHE A 1 183 ? -8.022 11.479 5.351 1.00 92.50 183 PHE A CA 1
ATOM 1476 C C . PHE A 1 183 ? -8.906 12.385 6.218 1.00 92.50 183 PHE A C 1
ATOM 1478 O O . PHE A 1 183 ? -10.116 12.189 6.286 1.00 92.50 183 PHE A O 1
ATOM 1485 N N . LYS A 1 184 ? -8.330 13.470 6.758 1.00 90.69 184 LYS A N 1
ATOM 1486 C CA . LYS A 1 184 ? -9.036 14.472 7.569 1.00 90.69 184 LYS A CA 1
ATOM 1487 C C . LYS A 1 184 ? -10.258 15.095 6.896 1.00 90.69 184 LYS A C 1
ATOM 1489 O O . LYS A 1 184 ? -11.242 15.392 7.564 1.00 90.69 184 LYS A O 1
ATOM 1494 N N . ARG A 1 185 ? -10.221 15.272 5.575 1.00 88.25 185 ARG A N 1
ATOM 1495 C CA . ARG A 1 185 ? -11.338 15.837 4.796 1.00 88.25 185 ARG A CA 1
ATOM 1496 C C . ARG A 1 185 ? -12.496 14.858 4.620 1.00 88.25 185 ARG A C 1
ATOM 1498 O O . ARG A 1 185 ? -13.570 15.258 4.185 1.00 88.25 185 ARG A O 1
ATOM 1505 N N . HIS A 1 186 ? -12.276 13.592 4.952 1.00 82.25 186 HIS A N 1
ATOM 1506 C CA . HIS A 1 186 ? -13.262 12.529 4.845 1.00 82.25 186 HIS A CA 1
ATOM 1507 C C . HIS A 1 186 ? -13.741 12.035 6.210 1.00 82.25 186 HIS A C 1
ATOM 1509 O O . HIS A 1 186 ? -14.476 11.067 6.251 1.00 82.25 186 HIS A O 1
ATOM 1515 N N . PHE A 1 187 ? -13.426 12.717 7.318 1.00 79.94 187 PHE A N 1
ATOM 1516 C CA . PHE A 1 187 ? -13.913 12.319 8.647 1.00 79.94 187 PHE A CA 1
ATOM 1517 C C . PHE A 1 187 ? -15.434 12.392 8.826 1.00 79.94 187 PHE A C 1
ATOM 1519 O O . PHE A 1 187 ? -15.948 11.877 9.811 1.00 79.94 187 PHE A O 1
ATOM 1526 N N . TRP A 1 188 ? -16.164 12.998 7.887 1.00 74.19 188 TRP A N 1
ATOM 1527 C CA . TRP A 1 188 ? -17.612 13.169 7.991 1.00 74.19 188 TRP A CA 1
ATOM 1528 C C . TRP A 1 188 ? -18.378 11.841 8.133 1.00 74.19 188 TRP A C 1
ATOM 1530 O O . TRP A 1 188 ? -19.436 11.832 8.754 1.00 74.19 188 TRP A O 1
ATOM 1540 N N . TYR A 1 189 ? -17.849 10.722 7.616 1.00 71.06 189 TYR A N 1
ATOM 1541 C CA . TYR A 1 189 ? -18.486 9.407 7.757 1.00 71.06 189 TYR A CA 1
ATOM 1542 C C . TYR A 1 189 ? -18.136 8.698 9.080 1.00 71.06 189 TYR A C 1
ATOM 1544 O O . TYR A 1 189 ? -18.759 7.702 9.416 1.00 71.06 189 TYR A O 1
ATOM 1552 N N . LEU A 1 190 ? -17.190 9.208 9.875 1.00 72.12 190 LEU A N 1
ATOM 1553 C CA . LEU A 1 190 ? -16.901 8.726 11.238 1.00 72.12 190 LEU A CA 1
ATOM 1554 C C . LEU A 1 190 ? -17.838 9.378 12.279 1.00 72.12 190 LEU A C 1
ATOM 1556 O O . LEU A 1 190 ? -17.471 9.581 13.435 1.00 72.12 190 LEU A O 1
ATOM 1560 N N . GLY A 1 191 ? -19.056 9.730 11.859 1.00 75.75 191 GLY A N 1
ATOM 1561 C CA . GLY A 1 191 ? -20.119 10.222 12.732 1.00 75.75 191 GLY A CA 1
ATOM 1562 C C . GLY A 1 191 ? -20.748 9.111 13.578 1.00 75.75 191 GLY A C 1
ATOM 1563 O O . GLY A 1 191 ? -20.581 7.921 13.304 1.00 75.75 191 GLY A O 1
ATOM 1564 N N . THR A 1 192 ? -21.518 9.505 14.595 1.00 74.06 192 THR A N 1
ATOM 1565 C CA . THR A 1 192 ? -22.161 8.593 15.559 1.00 74.06 192 THR A CA 1
ATOM 1566 C C . THR A 1 192 ? -23.017 7.511 14.901 1.00 74.06 192 THR A C 1
ATOM 1568 O O . THR A 1 192 ? -23.064 6.390 15.401 1.00 74.06 192 THR A O 1
ATOM 1571 N N . ASP A 1 193 ? -23.647 7.819 13.766 1.00 76.00 193 ASP A N 1
ATOM 1572 C CA . ASP A 1 193 ? -24.560 6.900 13.080 1.00 76.00 193 ASP A CA 1
ATOM 1573 C C . ASP A 1 193 ? -23.821 5.742 12.398 1.00 76.00 193 ASP A C 1
ATOM 1575 O O . ASP A 1 193 ? -24.236 4.589 12.488 1.00 76.00 193 ASP A O 1
ATOM 1579 N N . LEU A 1 194 ? -22.687 6.031 11.757 1.00 79.25 194 LEU A N 1
ATOM 1580 C CA . LEU A 1 194 ? -21.896 5.036 11.028 1.00 79.25 194 LEU A CA 1
ATOM 1581 C C . LEU A 1 194 ? -20.908 4.306 11.939 1.00 79.25 194 LEU A C 1
ATOM 1583 O O . LEU A 1 194 ? -20.637 3.125 11.730 1.00 79.25 194 LEU A O 1
ATOM 1587 N N . VAL A 1 195 ? -20.437 4.961 13.005 1.00 83.62 195 VAL A N 1
ATOM 1588 C CA . VAL A 1 195 ? -19.640 4.313 14.059 1.00 83.62 195 VAL A CA 1
ATOM 1589 C C . VAL A 1 195 ? -20.436 3.207 14.763 1.00 83.62 195 VAL A C 1
ATOM 1591 O O . VAL A 1 195 ? -19.845 2.230 15.218 1.00 83.62 195 VAL A O 1
ATOM 1594 N N . GLY A 1 196 ? -21.773 3.281 14.777 1.00 85.25 196 GLY A N 1
ATOM 1595 C CA . GLY A 1 196 ? -22.632 2.204 15.278 1.00 85.25 196 GLY A CA 1
ATOM 1596 C C . GLY A 1 196 ? -22.438 0.859 14.562 1.00 85.25 196 GLY A C 1
ATOM 1597 O O . GLY A 1 196 ? -22.635 -0.186 15.179 1.00 85.25 196 GLY A O 1
ATOM 1598 N N . LEU A 1 197 ? -21.977 0.852 13.303 1.00 87.31 197 LEU A N 1
ATOM 1599 C CA . LEU A 1 197 ? -21.688 -0.387 12.568 1.00 87.31 197 LEU A CA 1
ATOM 1600 C C . LEU A 1 197 ? -20.569 -1.211 13.221 1.00 87.31 197 LEU A C 1
ATOM 1602 O O . LEU A 1 197 ? -20.598 -2.440 13.148 1.00 87.31 197 LEU A O 1
ATOM 1606 N N . ALA A 1 198 ? -19.637 -0.561 13.927 1.00 90.81 198 ALA A N 1
ATOM 1607 C CA . ALA A 1 198 ? -18.551 -1.241 14.631 1.00 90.81 198 ALA A CA 1
ATOM 1608 C C . ALA A 1 198 ? -19.034 -2.117 15.801 1.00 90.81 198 ALA A C 1
ATOM 1610 O O . ALA A 1 198 ? -18.308 -3.012 16.232 1.00 90.81 198 ALA A O 1
ATOM 1611 N N . LEU A 1 199 ? -20.279 -1.952 16.268 1.00 91.12 199 LEU A N 1
ATOM 1612 C CA . LEU A 1 199 ? -20.877 -2.853 17.263 1.00 91.12 199 LEU A CA 1
ATOM 1613 C C . LEU A 1 199 ? -20.999 -4.298 16.748 1.00 91.12 199 LEU A C 1
ATOM 1615 O O . LEU A 1 199 ? -20.966 -5.239 17.542 1.00 91.12 199 LEU A O 1
ATOM 1619 N N . PHE A 1 200 ? -21.075 -4.481 15.428 1.00 91.88 200 PHE A N 1
ATOM 1620 C CA . PHE A 1 200 ? -21.152 -5.790 14.776 1.00 91.88 200 PHE A CA 1
ATOM 1621 C C . PHE A 1 200 ? -19.786 -6.347 14.357 1.00 91.88 200 PHE A C 1
ATOM 1623 O O . PHE A 1 200 ? -19.727 -7.444 13.814 1.00 91.88 200 PHE A O 1
ATOM 1630 N N . SER A 1 201 ? -18.693 -5.612 14.581 1.00 92.38 201 SER A N 1
ATOM 1631 C CA . SER A 1 201 ? -17.347 -6.073 14.236 1.00 92.38 201 SER A CA 1
ATOM 1632 C C . SER A 1 201 ? -16.760 -6.940 15.341 1.00 92.38 201 SER A C 1
ATOM 1634 O O . SER A 1 201 ? -16.827 -6.584 16.517 1.00 92.38 201 SER A O 1
ATOM 1636 N N . ASP A 1 202 ? -16.107 -8.036 14.966 1.00 92.19 202 ASP A N 1
ATOM 1637 C CA . ASP A 1 202 ? -15.323 -8.859 15.895 1.00 92.19 202 ASP A CA 1
ATOM 1638 C C . ASP A 1 202 ? -13.977 -8.214 16.265 1.00 92.19 202 ASP A C 1
ATOM 1640 O O . ASP A 1 202 ? -13.306 -8.663 17.191 1.00 92.19 202 ASP A O 1
ATOM 1644 N N . LYS A 1 203 ? -13.572 -7.144 15.564 1.00 91.19 203 LYS A N 1
ATOM 1645 C CA . LYS A 1 203 ? -12.350 -6.382 15.872 1.00 91.19 203 LYS A CA 1
ATOM 1646 C C . LYS A 1 203 ? -12.516 -5.442 17.062 1.00 91.19 203 LYS A C 1
ATOM 1648 O O . LYS A 1 203 ? -11.518 -4.979 17.603 1.00 91.19 203 LYS A O 1
ATOM 1653 N N . VAL A 1 204 ? -13.756 -5.142 17.444 1.00 91.25 204 VAL A N 1
ATOM 1654 C CA . VAL A 1 204 ? -14.069 -4.274 18.580 1.00 91.25 204 VAL A CA 1
ATOM 1655 C C . VAL A 1 204 ? -14.417 -5.153 19.773 1.00 91.25 204 VAL A C 1
ATOM 1657 O O . VAL A 1 204 ? -15.302 -6.009 19.695 1.00 91.25 204 VAL A O 1
ATOM 1660 N N . THR A 1 205 ? -13.720 -4.944 20.883 1.00 93.69 205 THR A N 1
ATOM 1661 C CA . THR A 1 205 ? -13.930 -5.726 22.109 1.00 93.69 205 THR A CA 1
ATOM 1662 C C . THR A 1 205 ? -15.300 -5.444 22.730 1.00 93.69 205 THR A C 1
ATOM 1664 O O . THR A 1 205 ? -15.913 -4.404 22.477 1.00 93.69 205 THR A O 1
ATOM 1667 N N . ILE A 1 206 ? -15.812 -6.357 23.561 1.00 93.50 206 ILE A N 1
ATOM 1668 C CA . ILE A 1 206 ? -17.103 -6.160 24.249 1.00 93.50 206 ILE A CA 1
ATOM 1669 C C . ILE A 1 206 ? -17.036 -4.924 25.158 1.00 93.50 206 ILE A C 1
ATOM 1671 O O . ILE A 1 206 ? -17.991 -4.148 25.243 1.00 93.50 206 ILE A O 1
ATOM 1675 N N . GLU A 1 207 ? -15.888 -4.696 25.785 1.00 94.50 207 GLU A N 1
ATOM 1676 C CA . GLU A 1 207 ? -15.607 -3.545 26.633 1.00 94.50 207 GLU A CA 1
ATOM 1677 C C . GLU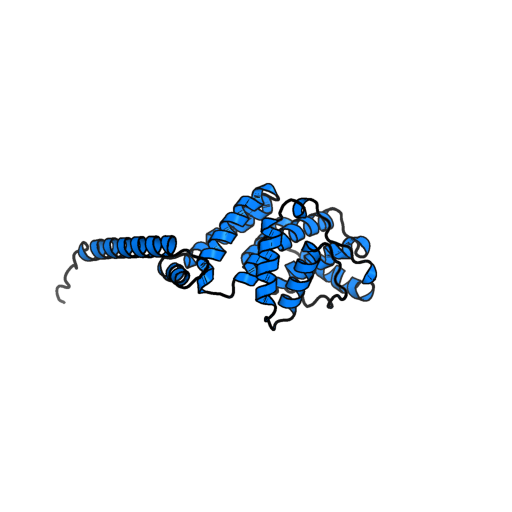 A 1 207 ? -15.664 -2.235 25.835 1.00 94.50 207 GLU A C 1
ATOM 1679 O O . GLU A 1 207 ? -16.275 -1.261 26.280 1.00 94.50 207 GLU A O 1
ATOM 1684 N N . GLU A 1 208 ? -15.066 -2.192 24.641 1.00 92.50 208 GLU A N 1
ATOM 1685 C CA . GLU A 1 208 ? -15.151 -1.032 23.746 1.00 92.50 208 GLU A CA 1
ATOM 1686 C C . GLU A 1 208 ? -16.573 -0.818 23.229 1.00 92.50 208 GLU A C 1
ATOM 1688 O O . GLU A 1 208 ? -17.062 0.311 23.277 1.00 92.50 208 GLU A O 1
ATOM 1693 N N . LYS A 1 209 ? -17.273 -1.884 22.819 1.00 93.56 209 LYS A N 1
ATOM 1694 C CA . LYS A 1 209 ? -18.683 -1.812 22.398 1.00 93.56 209 LYS A CA 1
ATOM 1695 C C . LYS A 1 209 ? -19.563 -1.229 23.501 1.00 93.56 209 LYS A C 1
ATOM 1697 O O . LYS A 1 209 ? -20.388 -0.359 23.229 1.00 93.56 209 LYS A O 1
ATOM 1702 N N . THR A 1 210 ? -19.350 -1.647 24.748 1.00 93.38 210 THR A N 1
ATOM 1703 C CA . THR A 1 210 ? -20.079 -1.129 25.916 1.00 93.38 210 THR A CA 1
ATOM 1704 C C . THR A 1 210 ? -19.841 0.372 26.080 1.00 93.38 210 THR A C 1
ATOM 1706 O O . THR A 1 210 ? -20.796 1.148 26.114 1.00 93.38 210 THR A O 1
ATOM 1709 N N . LYS A 1 211 ? -18.575 0.812 26.053 1.00 92.56 211 LYS A N 1
ATOM 1710 C CA . LYS A 1 211 ? -18.214 2.241 26.127 1.00 92.56 211 LYS A CA 1
ATOM 1711 C C . LYS A 1 211 ? -18.805 3.054 24.973 1.00 92.56 211 LYS A C 1
ATOM 1713 O O . LYS A 1 211 ? -19.237 4.188 25.177 1.00 92.56 211 LYS A O 1
ATOM 1718 N N . MET A 1 212 ? -18.831 2.498 23.761 1.00 90.88 212 MET A N 1
ATOM 1719 C CA . MET A 1 212 ? -19.447 3.145 22.601 1.00 90.88 212 MET A CA 1
ATOM 1720 C C . MET A 1 212 ? -20.945 3.368 22.827 1.00 90.88 212 MET A C 1
ATOM 1722 O O . MET A 1 212 ? -21.426 4.480 22.616 1.00 90.88 212 MET A O 1
ATOM 1726 N N . VAL A 1 213 ? -21.676 2.350 23.297 1.00 90.00 213 VAL A N 1
ATOM 1727 C CA . VAL A 1 213 ? -23.119 2.444 23.580 1.00 90.00 213 VAL A CA 1
ATOM 1728 C C . VAL A 1 213 ? -23.407 3.466 24.679 1.00 90.00 213 VAL A C 1
ATOM 1730 O O . VAL A 1 213 ? -24.292 4.304 24.506 1.00 90.00 213 VAL A O 1
ATOM 1733 N N . GLU A 1 214 ? -22.637 3.458 25.769 1.00 89.94 214 GLU A N 1
ATOM 1734 C CA . GLU A 1 214 ? -22.763 4.446 26.849 1.00 89.94 214 GLU A CA 1
ATOM 1735 C C . GLU A 1 214 ? -22.592 5.876 26.327 1.00 89.94 214 GLU A C 1
ATOM 1737 O O . GLU A 1 214 ? -23.405 6.758 26.616 1.00 89.94 214 GLU A O 1
ATOM 1742 N N . LYS A 1 215 ? -21.562 6.114 25.505 1.00 87.69 215 LYS A N 1
ATOM 1743 C CA . LYS A 1 215 ? -21.308 7.433 24.914 1.00 87.69 215 LYS A CA 1
ATOM 1744 C C . LYS A 1 215 ? -22.411 7.852 23.947 1.00 87.69 215 LYS A C 1
ATOM 1746 O O . LYS A 1 215 ? -22.863 8.991 24.026 1.00 87.69 215 LYS A O 1
ATOM 1751 N N . LEU A 1 216 ? -22.891 6.946 23.094 1.00 83.94 216 LEU A N 1
ATOM 1752 C CA . LEU A 1 216 ? -24.000 7.215 22.173 1.00 83.94 216 LEU A CA 1
ATOM 1753 C C . LEU A 1 216 ? -25.299 7.553 22.919 1.00 83.94 216 LEU A C 1
ATOM 1755 O O . LEU A 1 216 ? -26.034 8.453 22.502 1.00 83.94 216 LEU A O 1
ATO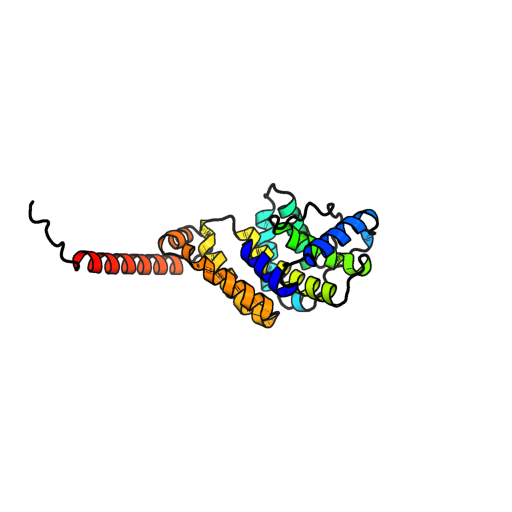M 1759 N N . ALA A 1 217 ? -25.570 6.872 24.035 1.00 83.56 217 ALA A N 1
ATOM 1760 C CA . ALA A 1 217 ? -26.712 7.168 24.892 1.00 83.56 217 ALA A CA 1
ATOM 1761 C C . ALA A 1 217 ? -26.603 8.576 25.497 1.00 83.56 217 ALA A C 1
ATOM 1763 O O . ALA A 1 217 ? -27.553 9.346 25.394 1.00 83.56 217 ALA A O 1
ATOM 1764 N N . MET A 1 218 ? -25.434 8.953 26.032 1.00 80.31 218 MET A N 1
ATOM 1765 C CA . MET A 1 218 ? -25.187 10.299 26.574 1.00 80.31 218 MET A CA 1
ATOM 1766 C C . MET A 1 218 ? -25.368 11.403 25.523 1.00 80.31 218 MET A C 1
ATOM 1768 O O . MET A 1 218 ? -25.957 12.443 25.819 1.00 80.31 218 MET A O 1
ATOM 1772 N N . THR A 1 219 ? -24.896 11.187 24.290 1.00 69.31 219 THR A N 1
ATOM 1773 C CA . THR A 1 219 ? -25.054 12.159 23.198 1.00 69.31 219 THR A CA 1
ATOM 1774 C C . THR A 1 219 ? -26.529 12.392 22.868 1.00 69.31 219 THR A C 1
ATOM 1776 O O . THR A 1 219 ? -26.939 13.543 22.746 1.00 69.31 219 THR A O 1
ATOM 1779 N N . ARG A 1 220 ? -27.351 11.332 22.811 1.00 61.72 220 ARG A N 1
ATOM 1780 C CA . ARG A 1 220 ? -28.803 11.458 22.581 1.00 61.72 220 ARG A CA 1
ATOM 1781 C C . ARG A 1 220 ? -29.512 12.235 23.688 1.00 61.72 220 ARG A C 1
ATOM 1783 O O . ARG A 1 220 ? -30.389 13.042 23.384 1.00 61.72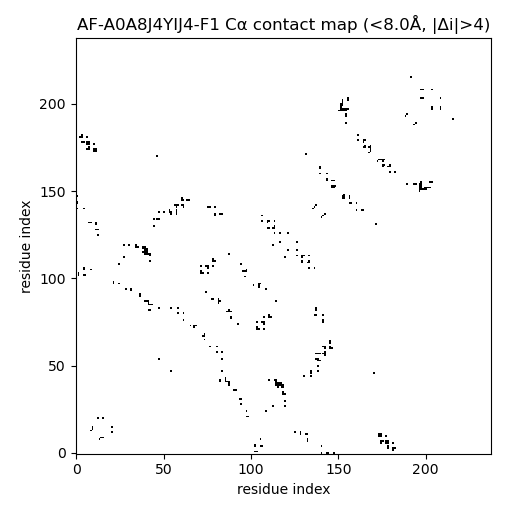 220 ARG A O 1
ATOM 1790 N N . THR A 1 221 ? -29.142 12.022 24.950 1.00 59.03 221 THR A N 1
ATOM 1791 C CA . THR A 1 221 ? -29.756 12.731 26.084 1.00 59.03 221 THR A CA 1
ATOM 1792 C C . THR A 1 221 ? -29.435 14.228 26.055 1.00 59.03 221 THR A C 1
ATOM 1794 O O . THR A 1 221 ? -30.329 15.040 26.278 1.00 59.03 221 THR A O 1
ATOM 17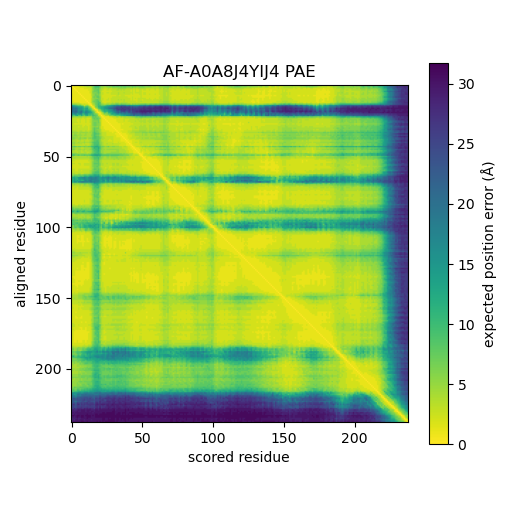97 N N . SER A 1 222 ? -28.203 14.608 25.693 1.00 58.53 222 SER A N 1
ATOM 1798 C CA . SER A 1 222 ? -27.817 16.020 25.533 1.00 58.53 222 SER A CA 1
ATOM 1799 C C . SER A 1 222 ? -28.512 16.709 24.356 1.00 58.53 222 SER A C 1
ATOM 1801 O O . SER A 1 222 ? -28.931 17.855 24.493 1.00 58.53 222 SER A O 1
ATOM 1803 N N . THR A 1 223 ? -28.678 16.038 23.210 1.00 56.19 223 THR A N 1
ATOM 1804 C CA . THR A 1 223 ? -29.384 16.626 22.055 1.00 56.19 223 THR A CA 1
ATOM 1805 C C . THR A 1 223 ? -30.873 16.830 22.346 1.00 56.19 223 THR A C 1
ATOM 1807 O O . THR A 1 223 ? -31.433 17.857 21.975 1.00 56.19 223 THR A O 1
ATOM 1810 N N . ARG A 1 224 ? -31.508 15.897 23.067 1.00 53.03 224 ARG A N 1
ATOM 1811 C CA . ARG A 1 224 ? -32.926 15.995 23.446 1.00 53.03 224 ARG A CA 1
ATOM 1812 C C . ARG A 1 224 ? -33.186 17.100 24.478 1.00 53.03 224 ARG A C 1
ATOM 1814 O O . ARG A 1 224 ? -34.172 17.812 24.361 1.00 53.03 224 ARG A O 1
ATOM 1821 N N . ALA A 1 225 ? -32.266 17.302 25.425 1.00 52.88 225 ALA A N 1
ATOM 1822 C CA . ALA A 1 225 ? -32.334 18.412 26.380 1.00 52.88 225 ALA A CA 1
ATOM 1823 C C . ALA A 1 225 ? -32.163 19.800 25.719 1.00 52.88 225 ALA A C 1
ATOM 1825 O O . ALA A 1 225 ? -32.710 20.789 26.207 1.00 52.88 225 ALA A O 1
ATOM 1826 N N . MET A 1 226 ? -31.429 19.893 24.602 1.00 52.47 226 MET A N 1
ATOM 1827 C CA . MET A 1 226 ? -31.343 21.127 23.808 1.00 52.47 226 MET A CA 1
ATOM 1828 C C . MET A 1 226 ? -32.620 21.394 22.997 1.00 52.47 226 MET A C 1
ATOM 1830 O O . MET A 1 226 ? -33.058 22.535 22.936 1.00 52.47 226 MET A O 1
ATOM 1834 N N . ASP A 1 227 ? -33.252 20.364 22.425 1.00 51.78 227 ASP A N 1
ATOM 1835 C CA . ASP A 1 227 ? -34.514 20.518 21.678 1.00 51.78 227 ASP A CA 1
ATOM 1836 C C . ASP A 1 227 ? -35.669 20.951 22.607 1.00 51.78 227 ASP A C 1
ATOM 1838 O O . ASP A 1 227 ? -36.378 21.914 22.315 1.00 51.78 227 ASP A O 1
ATOM 1842 N N . ASP A 1 228 ? -35.760 20.353 23.802 1.00 54.25 228 ASP A N 1
ATOM 1843 C CA . ASP A 1 228 ? -36.756 20.707 24.830 1.00 54.25 228 ASP A CA 1
ATOM 1844 C C . ASP A 1 228 ? -36.525 22.085 25.495 1.00 54.25 228 ASP A C 1
ATOM 1846 O O . ASP A 1 228 ? -37.409 22.583 26.194 1.00 54.25 228 ASP A O 1
ATOM 1850 N N . SER A 1 229 ? -35.368 22.732 25.289 1.00 51.88 229 SER A N 1
ATOM 1851 C CA . SER A 1 229 ? -35.071 24.080 25.816 1.00 51.88 229 SER A CA 1
ATOM 1852 C C . SER A 1 229 ? -35.231 25.205 24.787 1.00 51.88 229 SER A C 1
ATOM 1854 O O . SER A 1 229 ? -35.083 26.379 25.137 1.00 51.88 229 SER A O 1
ATOM 1856 N N . THR A 1 230 ? -35.611 24.884 23.546 1.00 43.41 230 THR A N 1
ATOM 1857 C CA . THR A 1 230 ? -35.988 25.884 22.538 1.00 43.41 230 THR A CA 1
ATOM 1858 C C . THR A 1 230 ? -37.491 26.162 22.654 1.00 43.41 230 THR A C 1
ATOM 1860 O O . THR A 1 230 ? -38.295 25.278 22.347 1.00 43.41 230 THR A O 1
ATOM 1863 N N . PRO A 1 231 ? -37.939 27.356 23.091 1.00 42.31 231 PRO A N 1
ATOM 1864 C CA . PRO A 1 231 ? -39.365 27.636 23.158 1.00 42.31 231 PRO A CA 1
ATOM 1865 C C . PRO A 1 231 ? -39.935 27.621 21.739 1.00 42.31 231 PRO A C 1
ATOM 1867 O O . PRO A 1 231 ? -39.522 28.410 20.889 1.00 42.31 231 PRO A O 1
ATOM 1870 N N . ARG A 1 232 ? -40.895 26.725 21.481 1.00 48.44 232 ARG A N 1
ATOM 1871 C CA . ARG A 1 232 ? -41.726 26.768 20.273 1.00 48.44 232 ARG A CA 1
ATOM 1872 C C . ARG A 1 232 ? -42.477 28.097 20.285 1.00 48.44 232 ARG A C 1
ATOM 1874 O O . ARG A 1 232 ? -43.501 28.220 20.955 1.00 48.44 232 ARG A O 1
ATOM 1881 N N . SER A 1 233 ? -41.954 29.104 19.586 1.00 41.81 233 SER A N 1
ATOM 1882 C CA . SER A 1 233 ? -42.699 30.327 19.324 1.00 41.81 233 SER A CA 1
ATOM 1883 C C . SER A 1 233 ? -43.932 29.944 18.512 1.00 41.81 233 SER A C 1
ATOM 1885 O O . SER A 1 233 ? -43.866 29.440 17.391 1.00 41.81 233 SER A O 1
ATOM 1887 N N . PHE A 1 234 ? -45.066 30.102 19.180 1.00 42.47 234 PHE A N 1
ATOM 1888 C CA . PHE A 1 234 ? -46.401 29.894 18.665 1.00 42.47 234 PHE A CA 1
ATOM 1889 C C . PHE A 1 234 ? -46.601 30.663 17.357 1.00 42.47 234 PHE A C 1
ATOM 1891 O O . PHE A 1 234 ? -46.371 31.870 17.288 1.00 42.47 234 PHE A O 1
ATOM 1898 N N . PHE A 1 235 ? -47.116 29.964 16.347 1.00 49.25 235 PHE A N 1
ATOM 1899 C CA . PHE A 1 235 ? -47.955 30.586 15.332 1.00 49.25 235 PHE A CA 1
ATOM 1900 C C . PHE A 1 235 ? -49.085 31.364 16.032 1.00 49.25 235 PHE A C 1
ATOM 1902 O O . PHE A 1 235 ? -49.834 30.788 16.822 1.00 49.25 235 PHE A O 1
ATOM 1909 N N . GLY A 1 236 ? -49.203 32.656 15.727 1.00 35.84 236 GLY A N 1
ATOM 1910 C CA . GLY A 1 236 ? -50.396 33.478 15.952 1.00 35.84 236 GLY A CA 1
ATOM 1911 C C . GLY A 1 236 ? -50.938 33.952 14.593 1.00 35.84 236 GLY A C 1
ATOM 1912 O O . GLY A 1 236 ? -50.133 34.103 13.675 1.00 35.84 236 GLY A O 1
ATOM 1913 N N . PRO A 1 237 ? -52.266 34.085 14.423 1.00 44.38 237 PRO A N 1
ATOM 1914 C CA . PRO A 1 237 ? -52.938 33.907 13.135 1.00 44.38 237 PRO A CA 1
ATOM 1915 C C . PRO A 1 237 ? -52.931 35.155 12.235 1.00 44.38 237 PRO A C 1
ATOM 1917 O O . PRO A 1 237 ? -52.634 36.251 12.699 1.00 44.38 237 PRO A O 1
ATOM 1920 N N . LEU A 1 238 ? -53.260 34.894 10.959 1.00 41.38 238 LEU A N 1
ATOM 1921 C CA . LEU A 1 238 ? -53.428 35.791 9.800 1.00 41.38 238 LEU A CA 1
ATOM 1922 C C . LEU A 1 238 ? -53.889 37.222 10.106 1.00 41.38 238 LEU A C 1
ATOM 1924 O O . LEU A 1 238 ? -54.899 37.371 10.831 1.00 41.38 238 LEU A O 1
#

Organism: Chionoecetes opilio (NCBI:txid41210)

Mean predicted aligned error: 8.02 Å

Foldseek 3Di:
DLLLLVLLLCLLPHDPPDDPVVVLLVLCLVCVVVFDLVQFFALDDVLLVVQVVLLVLLLVLLVVLPPPDDDLLVLLSQLLVCNSVRHRDPDDDRQDDDPPVPSSSSSNVLSRCQRRVVRRDDDPSRNVSSSSSNSCSNRQVSSLVSPCVQLLCNLVSLVVSLVVLVVCCVVPVSSSVSSNVSSVVVCPCVDLVSPLSPLPDPVADPVRNVVSVVVSVVVVVVVVVVVVPDPPPDDDDD

pLDDT: mean 86.06, std 14.63, range [35.84, 98.25]

Solvent-accessible surface area (backbone atoms only — not comparable to full-atom values): 13614 Å² total; per-residue (Å²): 107,64,66,42,54,51,32,30,47,37,58,57,76,41,83,77,87,78,60,60,67,63,42,54,55,49,52,50,56,69,44,51,87,77,50,63,75,87,63,45,40,54,63,84,51,77,77,64,70,84,37,59,67,40,46,51,54,21,52,55,25,44,61,72,42,66,82,62,86,53,65,70,59,50,49,44,44,52,53,44,51,25,36,73,71,66,36,63,74,94,70,79,80,79,83,71,81,68,55,88,86,42,53,67,41,60,56,45,50,31,47,50,50,51,21,28,50,85,72,43,98,62,55,76,66,55,49,51,35,28,50,57,49,35,52,46,38,49,51,50,47,50,25,57,56,52,50,53,82,43,67,30,41,35,54,59,52,52,53,49,48,54,51,50,36,59,61,41,30,81,82,38,47,64,38,19,53,42,23,49,58,50,52,61,76,57,51,78,65,71,35,79,78,53,43,54,36,29,68,75,20,90,87,47,50,72,69,54,43,50,54,49,52,55,51,54,50,53,53,53,53,55,55,50,56,53,60,76,67,54,81,80,80,72,90,76,84,135